Protein AF-0000000085013213 (afdb_homodimer)

pLDDT: mean 97.73, std 2.62, range [78.38, 98.94]

InterPro domains:
  IPR009078 Ferritin-like superfamily [SSF47240] (1-153)
  IPR010287 Protein of unknown function DUF892, YciF-like [PF05974] (5-156)
  IPR012347 Ferritin-like [G3DSA:1.20.1260.10] (1-161)
  IPR047114 Protein YciF [PTHR30565] (4-155)

Secondary structure (DSSP, 8-state):
---SSHHHHHHHHHHHHHHHHHHHHHHHHHHHHH---HHHHHHHHHHHHHHHHHHHHHHHHHHHHT--S-S---HHHHHHHHHHHHHHHHS-SSHHHHHHHHHHHHHHHHHHHHHHHHHHHHHHHTT-HHHHHHHHHHHHHHHHHHHHHHHHHHHHGGGG-/---SSHHHHHHHHHHHHHHHHHHHHHHHHHHHHH---HHHHHHHHHHHHHHHHHHHHHHHHHHHHT--------HHHHHHHHHHHHHHHHS-SSHHHHHHHHHHHHHHHHHHHHHHHHHHHHHHHTT-HHHHHHHHHHHHHHHHHHHHHHHHHHHHGGGG-

Sequence (322 aa):
MRYHTLNDLYVSLLRDLYSAEQQLLIALPVMAQSVVTPKLKEGFELHLTQTQEHVKRLEKIFSGLGESPLGKVSGAMLGLVREGNDIITGNEPGVVRDAALIMAAQRVEHLEIASYGTAATYAGLLGEEKAVKLLETTLKEEEETDQQLTVVASAINPKAVMRYHTLNDLYVSLLRDLYSAEQQLLIALPVMAQSVVTPKLKEGFELHLTQTQEHVKRLEKIFSGLGESPLGKVSGAMLGLVREGNDIITGNEPGVVRDAALIMAAQRVEHLEIASYGTAATYAGLLGEEKAVKLLETTLKEEEETDQQLTVVASAINPKAV

Structure (mmCIF, N/CA/C/O backbone):
data_AF-0000000085013213-model_v1
#
loop_
_entity.id
_entity.type
_entity.pdbx_description
1 polymer 'Uncharacterized protein'
#
loop_
_atom_site.group_PDB
_atom_site.id
_atom_site.type_symbol
_atom_site.label_atom_id
_atom_site.label_alt_id
_atom_site.label_comp_id
_atom_site.label_asym_id
_atom_site.label_entity_id
_atom_site.label_seq_id
_atom_site.pdbx_PDB_ins_code
_atom_site.Cartn_x
_atom_site.Cartn_y
_atom_site.Cartn_z
_atom_site.occupancy
_atom_site.B_iso_or_equiv
_atom_site.auth_seq_id
_atom_site.auth_comp_id
_atom_site.auth_asym_id
_atom_site.auth_atom_id
_atom_site.pdbx_PDB_model_num
ATOM 1 N N . MET A 1 1 ? -0.169 20.406 -4.684 1 78.38 1 MET A N 1
ATOM 2 C CA . MET A 1 1 ? -0.69 21.078 -3.496 1 78.38 1 MET A CA 1
ATOM 3 C C . MET A 1 1 ? 0.446 21.594 -2.625 1 78.38 1 MET A C 1
ATOM 5 O O . MET A 1 1 ? 1.54 21.031 -2.615 1 78.38 1 MET A O 1
ATOM 9 N N . ARG A 1 2 ? 0.181 22.766 -2.137 1 91.5 2 ARG A N 1
ATOM 10 C CA . ARG A 1 2 ? 1.175 23.375 -1.262 1 91.5 2 ARG A CA 1
ATOM 11 C C . ARG A 1 2 ? 0.797 23.203 0.205 1 91.5 2 ARG A C 1
ATOM 13 O O . ARG A 1 2 ? -0.361 23.406 0.58 1 91.5 2 ARG A O 1
ATOM 20 N N . TYR A 1 3 ? 1.761 22.719 0.928 1 96.69 3 TYR A N 1
ATOM 21 C CA . TYR A 1 3 ? 1.576 22.562 2.365 1 96.69 3 TYR A CA 1
ATOM 22 C C . TYR A 1 3 ? 2.404 23.578 3.139 1 96.69 3 TYR A C 1
ATOM 24 O O . TYR A 1 3 ? 3.629 23.641 3 1 96.69 3 TYR A O 1
ATOM 32 N N . HIS A 1 4 ? 1.705 24.406 3.971 1 96.81 4 HIS A N 1
ATOM 33 C CA . HIS A 1 4 ? 2.416 25.359 4.812 1 96.81 4 HIS A CA 1
ATOM 34 C C . HIS A 1 4 ? 2.527 24.844 6.246 1 96.81 4 HIS A C 1
ATOM 36 O O . HIS A 1 4 ? 3.471 25.188 6.961 1 96.81 4 HIS A O 1
ATOM 42 N N . THR A 1 5 ? 1.558 24.062 6.676 1 97.38 5 THR A N 1
ATOM 43 C CA . THR A 1 5 ? 1.502 23.531 8.031 1 97.38 5 THR A CA 1
ATOM 44 C C . THR A 1 5 ? 1.127 22.047 8 1 97.38 5 THR A C 1
ATOM 46 O O . THR A 1 5 ? 0.703 21.531 6.969 1 97.38 5 THR A O 1
ATOM 49 N N . LEU A 1 6 ? 1.28 21.422 9.148 1 98.12 6 LEU A N 1
ATOM 50 C CA . LEU A 1 6 ? 0.84 20.047 9.289 1 98.12 6 LEU A CA 1
ATOM 51 C C . LEU A 1 6 ? -0.659 19.922 9.031 1 98.12 6 LEU A C 1
ATOM 53 O O . LEU A 1 6 ? -1.122 18.906 8.5 1 98.12 6 LEU A O 1
ATOM 57 N N . ASN A 1 7 ? -1.33 20.984 9.438 1 97.69 7 ASN A N 1
ATOM 58 C CA . ASN A 1 7 ? -2.771 20.984 9.219 1 97.69 7 ASN A CA 1
ATOM 59 C C . ASN A 1 7 ? -3.107 20.906 7.73 1 97.69 7 ASN A C 1
ATOM 61 O O . ASN A 1 7 ? -4.055 20.219 7.336 1 97.69 7 ASN A O 1
ATOM 65 N N . ASP A 1 8 ? -2.383 21.594 6.902 1 97.12 8 ASP A N 1
ATOM 66 C CA . ASP A 1 8 ? -2.574 21.484 5.461 1 97.12 8 ASP A CA 1
ATOM 67 C C . ASP A 1 8 ? -2.393 20.047 4.988 1 97.12 8 ASP A C 1
ATOM 69 O O . ASP A 1 8 ? -3.178 19.547 4.18 1 97.12 8 ASP A O 1
ATOM 73 N N . LEU A 1 9 ? -1.37 19.469 5.484 1 97.38 9 LEU A N 1
ATOM 74 C CA . LEU A 1 9 ? -1.048 18.094 5.121 1 97.38 9 LEU A CA 1
ATOM 75 C C . LEU A 1 9 ? -2.137 17.125 5.602 1 97.38 9 LEU A C 1
ATOM 77 O O . LEU A 1 9 ? -2.549 16.234 4.859 1 97.38 9 LEU A O 1
ATOM 81 N N . TYR A 1 10 ? -2.57 17.391 6.809 1 98.56 10 TYR A N 1
ATOM 82 C CA . TYR A 1 10 ? -3.615 16.578 7.426 1 98.56 10 TYR A CA 1
ATOM 83 C C . TYR A 1 10 ? -4.902 16.641 6.613 1 98.56 10 TYR A C 1
ATOM 85 O O . TYR A 1 10 ? -5.453 15.594 6.238 1 98.56 10 TYR A O 1
ATOM 93 N N . VAL A 1 11 ? -5.332 17.766 6.273 1 98.06 11 VAL A N 1
ATOM 94 C CA . VAL A 1 11 ? -6.586 17.953 5.551 1 98.06 11 VAL A CA 1
ATOM 95 C C . VAL A 1 11 ? -6.469 17.375 4.148 1 98.06 11 VAL A C 1
ATOM 97 O O . VAL A 1 11 ? -7.402 16.734 3.658 1 98.06 11 VAL A O 1
ATOM 100 N N . SER A 1 12 ? -5.348 17.578 3.535 1 97.06 12 SER A N 1
ATOM 101 C CA . SER A 1 12 ? -5.117 17 2.219 1 97.06 12 SER A CA 1
ATOM 102 C C . SER A 1 12 ? -5.18 15.469 2.27 1 97.06 12 SER A C 1
ATOM 104 O O . SER A 1 12 ? -5.754 14.836 1.382 1 97.06 12 SER A O 1
ATOM 106 N N . LEU A 1 13 ? -4.52 14.859 3.264 1 97.88 13 LEU A N 1
ATOM 107 C CA . LEU A 1 13 ? -4.531 13.406 3.43 1 97.88 13 LEU A CA 1
ATOM 108 C C . LEU A 1 13 ? -5.953 12.898 3.648 1 97.88 13 LEU A C 1
ATOM 110 O O . LEU A 1 13 ? -6.332 11.859 3.104 1 97.88 13 LEU A O 1
ATOM 114 N N . LEU A 1 14 ? -6.723 13.617 4.414 1 98.5 14 LEU A N 1
ATOM 115 C CA . LEU A 1 14 ? -8.117 13.242 4.633 1 98.5 14 LEU A CA 1
ATOM 116 C C . LEU A 1 14 ? -8.898 13.266 3.324 1 98.5 14 LEU A C 1
ATOM 118 O O . LEU A 1 14 ? -9.734 12.383 3.078 1 98.5 14 LEU A O 1
ATOM 122 N N . ARG A 1 15 ? -8.664 14.25 2.547 1 97.94 15 ARG A N 1
ATOM 123 C CA . ARG A 1 15 ? -9.344 14.312 1.257 1 97.94 15 ARG A CA 1
ATOM 124 C C . ARG A 1 15 ? -8.945 13.133 0.373 1 97.94 15 ARG A C 1
ATOM 126 O O . ARG A 1 15 ? -9.781 12.578 -0.343 1 97.94 15 ARG A O 1
ATOM 133 N N . ASP A 1 16 ? -7.684 12.812 0.402 1 97.62 16 ASP A N 1
ATOM 134 C CA . ASP A 1 16 ? -7.203 11.648 -0.332 1 97.62 16 ASP A CA 1
ATOM 135 C C . ASP A 1 16 ? -7.914 10.375 0.132 1 97.62 16 ASP A C 1
ATOM 137 O O . ASP A 1 16 ? -8.328 9.555 -0.689 1 97.62 16 ASP A O 1
ATOM 141 N N . LEU A 1 17 ? -8.016 10.203 1.414 1 98.5 17 LEU A N 1
ATOM 142 C CA . LEU A 1 17 ? -8.672 9.039 1.999 1 98.5 17 LEU A CA 1
ATOM 143 C C . LEU A 1 17 ? -10.148 9 1.633 1 98.5 17 LEU A C 1
ATOM 145 O O . LEU A 1 17 ? -10.695 7.938 1.331 1 98.5 17 LEU A O 1
ATOM 149 N N . TYR A 1 18 ? -10.758 10.125 1.691 1 98.62 18 TYR A N 1
ATOM 150 C CA . TYR A 1 18 ? -12.164 10.203 1.304 1 98.62 18 TYR A CA 1
ATOM 151 C C . TYR A 1 18 ? -12.352 9.758 -0.143 1 98.62 18 TYR A C 1
ATOM 153 O O . TYR A 1 18 ? -13.227 8.945 -0.439 1 98.62 18 TYR A O 1
ATOM 161 N N . SER A 1 19 ? -11.586 10.297 -0.993 1 98.06 19 SER A N 1
ATOM 162 C CA . SER A 1 19 ? -11.617 9.906 -2.398 1 98.06 19 SER A CA 1
ATOM 163 C C . SER A 1 19 ? -11.352 8.406 -2.562 1 98.06 19 SER A C 1
ATOM 165 O O . SER A 1 19 ? -12.023 7.742 -3.354 1 98.06 19 SER A O 1
ATOM 167 N N . ALA A 1 20 ? -10.367 7.902 -1.85 1 98.12 20 ALA A N 1
ATOM 168 C CA . ALA A 1 20 ? -10.031 6.48 -1.897 1 98.12 20 ALA A CA 1
ATOM 169 C C . ALA A 1 20 ? -11.234 5.621 -1.518 1 98.12 20 ALA A C 1
ATOM 171 O O . ALA A 1 20 ? -11.547 4.648 -2.205 1 98.12 20 ALA A O 1
ATOM 172 N N . GLU A 1 21 ? -11.898 6.027 -0.477 1 98.69 21 GLU A N 1
ATOM 173 C CA . GLU A 1 21 ? -13.055 5.258 -0.03 1 98.69 21 GLU A CA 1
ATOM 174 C C . GLU A 1 21 ? -14.195 5.332 -1.043 1 98.69 21 GLU A C 1
ATOM 176 O O . GLU A 1 21 ? -14.914 4.352 -1.253 1 98.69 21 GLU A O 1
ATOM 181 N N . GLN A 1 22 ? -14.375 6.457 -1.624 1 98.5 22 GLN A N 1
ATOM 182 C CA . GLN A 1 22 ? -15.391 6.59 -2.658 1 98.5 22 GLN A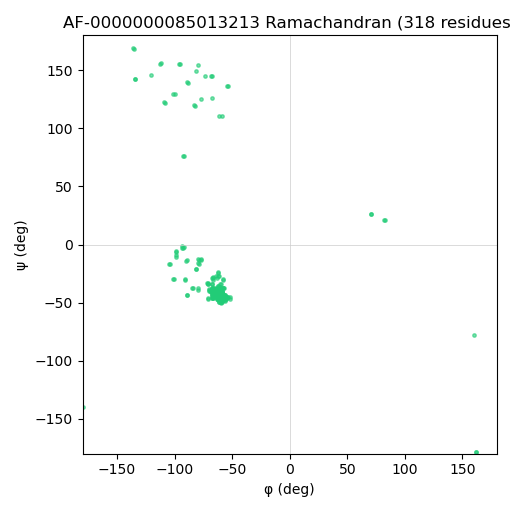 CA 1
ATOM 183 C C . GLN A 1 22 ? -15.109 5.66 -3.836 1 98.5 22 GLN A C 1
ATOM 185 O O . GLN A 1 22 ? -16.031 5.035 -4.375 1 98.5 22 GLN A O 1
ATOM 190 N N . GLN A 1 23 ? -13.922 5.605 -4.246 1 98.31 23 GLN A N 1
ATOM 191 C CA . GLN A 1 23 ? -13.531 4.707 -5.324 1 98.31 23 GLN A CA 1
ATOM 192 C C . GLN A 1 23 ? -13.789 3.25 -4.945 1 98.31 23 GLN A C 1
ATOM 194 O O . GLN A 1 23 ? -14.25 2.461 -5.773 1 98.31 23 GLN A O 1
ATOM 199 N N . LEU A 1 24 ? -13.531 2.947 -3.66 1 98.81 24 LEU A N 1
ATOM 200 C CA . LEU A 1 24 ? -13.719 1.571 -3.207 1 98.81 24 LEU A CA 1
ATOM 201 C C . LEU A 1 24 ? -15.195 1.214 -3.146 1 98.81 24 LEU A C 1
ATOM 203 O O . LEU A 1 24 ? -15.57 0.064 -3.389 1 98.81 24 LEU A O 1
ATOM 207 N N . LEU A 1 25 ? -16.047 2.172 -2.801 1 98.75 25 LEU A N 1
ATOM 208 C CA . LEU A 1 25 ? -17.484 1.927 -2.799 1 98.75 25 LEU A CA 1
ATOM 209 C C . LEU A 1 25 ? -17.969 1.479 -4.176 1 98.75 25 LEU A C 1
ATOM 211 O O . LEU A 1 25 ? -18.906 0.691 -4.285 1 98.75 25 LEU A O 1
ATOM 215 N N . ILE A 1 26 ? -17.328 1.913 -5.23 1 98.56 26 ILE A N 1
ATOM 216 C CA . ILE A 1 26 ? -17.688 1.554 -6.598 1 98.56 26 ILE A CA 1
ATOM 217 C C . ILE A 1 26 ? -17.047 0.218 -6.965 1 98.56 26 ILE A C 1
ATOM 219 O O . ILE A 1 26 ? -17.656 -0.611 -7.637 1 98.56 26 ILE A O 1
ATOM 223 N N . ALA A 1 27 ? -15.875 -0.015 -6.523 1 98.62 27 ALA A N 1
ATOM 224 C CA . ALA A 1 27 ? -15.078 -1.163 -6.957 1 98.62 27 ALA A CA 1
ATOM 225 C C . ALA A 1 27 ? -15.523 -2.436 -6.238 1 98.62 27 ALA A C 1
ATOM 227 O O . ALA A 1 27 ? -15.523 -3.52 -6.828 1 98.62 27 ALA A O 1
ATOM 228 N N . LEU A 1 28 ? -15.852 -2.318 -4.938 1 98.81 28 LEU A N 1
ATOM 229 C CA . LEU A 1 28 ? -16.031 -3.484 -4.078 1 98.81 28 LEU A CA 1
ATOM 230 C C . LEU A 1 28 ? -17.203 -4.336 -4.559 1 98.81 28 LEU A C 1
ATOM 232 O O . LEU A 1 28 ? -17.109 -5.566 -4.59 1 98.81 28 LEU A O 1
ATOM 236 N N . PRO A 1 29 ? -18.406 -3.756 -4.949 1 98.69 29 PRO A N 1
ATOM 237 C CA . PRO A 1 29 ? -19.484 -4.613 -5.453 1 98.69 29 PRO A CA 1
ATOM 238 C C . PRO A 1 29 ? -19.094 -5.359 -6.727 1 98.69 29 PRO A C 1
ATOM 240 O O . PRO A 1 29 ? -19.5 -6.512 -6.918 1 98.69 29 PRO A O 1
ATOM 243 N N . VAL A 1 30 ? -18.344 -4.742 -7.621 1 98.75 30 VAL A N 1
ATOM 244 C CA . VAL A 1 30 ? -17.859 -5.383 -8.836 1 98.75 30 VAL A CA 1
ATOM 245 C C . VAL A 1 30 ? -16.938 -6.543 -8.477 1 98.75 30 VAL A C 1
ATOM 247 O O . VAL A 1 30 ? -17.047 -7.633 -9.055 1 98.75 30 VAL A O 1
ATOM 250 N N . MET A 1 31 ? -16.062 -6.336 -7.488 1 98.75 31 MET A N 1
ATOM 251 C CA . MET A 1 31 ? -15.164 -7.395 -7.039 1 98.75 31 MET A CA 1
ATOM 252 C C . MET A 1 31 ? -15.945 -8.57 -6.461 1 98.75 31 MET A C 1
ATOM 254 O O . MET A 1 31 ? -15.664 -9.727 -6.777 1 98.75 31 MET A O 1
ATOM 258 N N . ALA A 1 32 ? -16.922 -8.227 -5.641 1 98.75 32 ALA A N 1
ATOM 259 C CA . ALA A 1 32 ? -17.719 -9.266 -4.996 1 98.75 32 ALA A CA 1
ATOM 260 C C . ALA A 1 32 ? -18.438 -10.133 -6.031 1 98.75 32 ALA A C 1
ATOM 262 O O . ALA A 1 32 ? -18.516 -11.352 -5.875 1 98.75 32 ALA A O 1
ATOM 263 N N . GLN A 1 33 ? -18.875 -9.531 -7.07 1 98.56 33 GLN A N 1
ATOM 264 C CA . GLN A 1 33 ? -19.641 -10.25 -8.094 1 98.56 33 GLN A CA 1
ATOM 265 C C . GLN A 1 33 ? -18.719 -11.047 -9.008 1 98.56 33 GLN A C 1
ATOM 267 O O . GLN A 1 33 ? -19.172 -11.906 -9.758 1 98.56 33 GLN A O 1
ATOM 272 N N . SER A 1 34 ? -17.5 -10.773 -8.938 1 98.75 34 SER A N 1
ATOM 273 C CA . SER A 1 34 ? -16.594 -1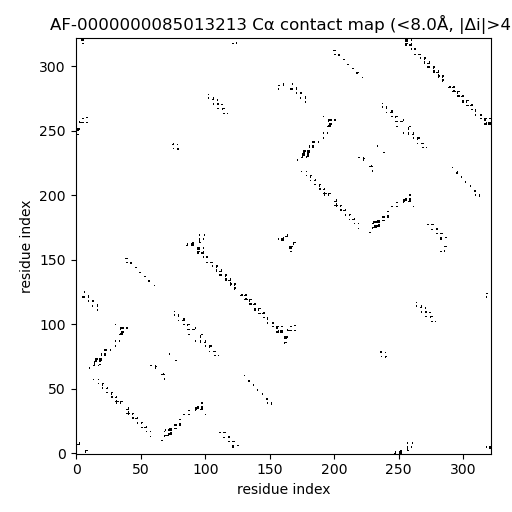1.328 -9.938 1 98.75 34 SER A CA 1
ATOM 274 C C . SER A 1 34 ? -15.875 -12.562 -9.406 1 98.75 34 SER A C 1
ATOM 276 O O . SER A 1 34 ? -15.188 -13.258 -10.148 1 98.75 34 SER A O 1
ATOM 278 N N . VAL A 1 35 ? -16 -12.852 -8.094 1 98.81 35 VAL A N 1
ATOM 279 C CA . VAL A 1 35 ? -15.25 -13.961 -7.504 1 98.81 35 VAL A CA 1
ATOM 280 C C . VAL A 1 35 ? -16.125 -15.211 -7.449 1 98.81 35 VAL A C 1
ATOM 282 O O . VAL A 1 35 ? -17.359 -15.109 -7.441 1 98.81 35 VAL A O 1
ATOM 285 N N . VAL A 1 36 ? -15.531 -16.391 -7.434 1 98.69 36 VAL A N 1
ATOM 286 C CA . VAL A 1 36 ? -16.266 -17.641 -7.434 1 98.69 36 VAL A CA 1
ATOM 287 C C . VAL A 1 36 ? -16.234 -18.266 -6.035 1 98.69 36 VAL A C 1
ATOM 289 O O . VAL A 1 36 ? -17.031 -19.141 -5.723 1 98.69 36 VAL A O 1
ATOM 292 N N . THR A 1 37 ? -15.336 -17.844 -5.141 1 98.44 37 THR A N 1
ATOM 293 C CA . THR A 1 37 ? -15.234 -18.344 -3.777 1 98.44 37 THR A CA 1
ATOM 294 C C . THR A 1 37 ? -16.234 -17.656 -2.861 1 98.44 37 THR A C 1
ATOM 296 O O . THR A 1 37 ? -16.125 -16.453 -2.611 1 98.44 37 THR A O 1
ATOM 299 N N . PRO A 1 38 ? -17.125 -18.375 -2.262 1 98.44 38 PRO A N 1
ATOM 300 C CA . PRO A 1 38 ? -18.188 -17.734 -1.473 1 98.44 38 PRO A CA 1
ATOM 301 C C . PRO A 1 38 ? -17.641 -16.906 -0.307 1 98.44 38 PRO A C 1
ATOM 303 O O . PRO A 1 38 ? -18.078 -15.789 -0.076 1 98.44 38 PRO A O 1
ATOM 306 N N . LYS A 1 39 ? -16.688 -17.422 0.405 1 98.44 39 LYS A N 1
ATOM 307 C CA . LYS A 1 39 ? -16.141 -16.719 1.557 1 98.44 39 LYS A CA 1
ATOM 308 C C . LYS A 1 39 ? -15.484 -15.398 1.134 1 98.44 39 LYS A C 1
ATOM 310 O O . LYS A 1 39 ? -15.523 -14.414 1.875 1 98.44 39 LYS A O 1
ATOM 315 N N . LEU A 1 40 ? -14.812 -15.398 -0.03 1 98.75 40 LEU A N 1
ATOM 316 C CA . LEU A 1 40 ? -14.211 -14.172 -0.547 1 98.75 40 LEU A CA 1
ATOM 317 C C . LEU A 1 40 ? -15.289 -13.164 -0.927 1 98.75 40 LEU A C 1
ATOM 319 O O . LEU A 1 40 ? -15.141 -11.969 -0.653 1 98.75 40 LEU A O 1
ATOM 323 N N . LYS A 1 41 ? -16.344 -13.617 -1.586 1 98.75 41 LYS A N 1
ATOM 324 C CA . LYS A 1 41 ? -17.469 -12.758 -1.912 1 98.75 41 LYS A CA 1
ATOM 325 C C . LYS A 1 41 ? -18.047 -12.102 -0.658 1 98.75 41 LYS A C 1
ATOM 327 O O . LYS A 1 41 ? -18.25 -10.883 -0.623 1 98.75 41 LYS A O 1
ATOM 332 N N . GLU A 1 42 ? -18.281 -12.891 0.353 1 98.5 42 GLU A N 1
ATOM 333 C CA . GLU A 1 42 ? -18.797 -12.391 1.623 1 98.5 42 GLU A CA 1
ATOM 334 C C . GLU A 1 42 ? -17.859 -11.344 2.229 1 98.5 42 GLU A C 1
ATOM 336 O O . GLU A 1 42 ? -18.312 -10.359 2.811 1 98.5 42 GLU A O 1
ATOM 341 N N . GLY A 1 43 ? -16.547 -11.641 2.121 1 98.31 43 GLY A N 1
ATOM 342 C CA . GLY A 1 43 ? -15.562 -10.695 2.613 1 98.31 43 GLY A CA 1
ATOM 343 C C . GLY A 1 43 ? -15.641 -9.344 1.932 1 98.31 43 GLY A C 1
ATOM 344 O O . GLY A 1 43 ? -15.602 -8.305 2.594 1 98.31 43 GLY A O 1
ATOM 345 N N . PHE A 1 44 ? -15.734 -9.344 0.598 1 98.81 44 PHE A N 1
ATOM 346 C CA . PHE A 1 44 ? -15.844 -8.094 -0.146 1 98.81 44 PHE A CA 1
ATOM 347 C C . PHE A 1 44 ? -17.141 -7.371 0.2 1 98.81 44 PHE A C 1
ATOM 349 O O . PHE A 1 44 ? -17.156 -6.145 0.327 1 98.81 44 PHE A O 1
ATOM 356 N N . GLU A 1 45 ? -18.234 -8.094 0.373 1 98.69 45 GLU A N 1
ATOM 357 C CA . GLU A 1 45 ? -19.516 -7.496 0.728 1 98.69 45 GLU A CA 1
ATOM 358 C C . GLU A 1 45 ? -19.484 -6.883 2.123 1 98.69 45 GLU A C 1
ATOM 360 O O . GLU A 1 45 ? -20.016 -5.797 2.348 1 98.69 45 GLU A O 1
ATOM 365 N N . LEU A 1 46 ? -18.875 -7.59 3.025 1 98.56 46 LEU A N 1
ATOM 366 C CA . LEU A 1 46 ? -18.703 -7.043 4.367 1 98.56 46 LEU A CA 1
ATOM 367 C C . LEU A 1 46 ? -17.875 -5.766 4.332 1 98.56 46 LEU A C 1
ATOM 369 O O . LEU A 1 46 ? -18.203 -4.781 5 1 98.56 46 LEU A O 1
ATOM 373 N N . HIS A 1 47 ? -16.734 -5.789 3.553 1 98.81 47 HIS A N 1
ATOM 374 C CA . HIS A 1 47 ? -15.867 -4.617 3.51 1 98.81 47 HIS A CA 1
ATOM 375 C C . HIS A 1 47 ? -16.562 -3.438 2.84 1 98.81 47 HIS A C 1
ATOM 377 O O . HIS A 1 47 ? -16.266 -2.281 3.148 1 98.81 47 HIS A O 1
ATOM 383 N N . LEU A 1 48 ? -17.5 -3.744 1.896 1 98.75 48 LEU A N 1
ATOM 384 C CA . LEU A 1 48 ? -18.312 -2.691 1.311 1 98.75 48 LEU A CA 1
ATOM 385 C C . LEU A 1 48 ? -19.125 -1.975 2.383 1 98.75 48 LEU A C 1
ATOM 387 O O . LEU A 1 48 ? -19.156 -0.743 2.424 1 98.75 48 LEU A O 1
ATOM 391 N N . THR A 1 49 ? -19.75 -2.742 3.248 1 98.75 49 THR A N 1
ATOM 392 C CA . THR A 1 49 ? -20.531 -2.166 4.336 1 98.75 49 THR A CA 1
ATOM 393 C C . THR A 1 49 ? -19.641 -1.356 5.273 1 98.75 49 THR A C 1
ATOM 395 O O . THR A 1 49 ? -20 -0.254 5.684 1 98.75 49 THR A O 1
ATOM 398 N N . GLN A 1 50 ? -18.484 -1.883 5.586 1 98.88 50 GLN A N 1
ATOM 399 C CA . GLN A 1 50 ? -17.531 -1.168 6.426 1 98.88 50 GLN A CA 1
ATOM 400 C C . GLN A 1 50 ? -17.078 0.134 5.766 1 98.88 50 GLN A C 1
ATOM 402 O O . GLN A 1 50 ? -16.953 1.162 6.434 1 98.88 50 GLN A O 1
ATOM 407 N N . THR A 1 51 ? -16.797 0.059 4.434 1 98.94 51 THR A N 1
ATOM 408 C CA . THR A 1 51 ? -16.312 1.22 3.691 1 98.94 51 THR A CA 1
ATOM 409 C C . THR A 1 51 ? -17.359 2.334 3.701 1 98.94 51 THR A C 1
ATOM 411 O O . THR A 1 51 ? -17.016 3.516 3.77 1 98.94 51 THR A O 1
ATOM 414 N N . GLN A 1 52 ? -18.641 1.99 3.658 1 98.88 52 GLN A N 1
ATOM 415 C CA . GLN A 1 52 ? -19.703 2.984 3.795 1 98.88 52 GLN A CA 1
ATOM 416 C C . GLN A 1 52 ? -19.594 3.721 5.129 1 98.88 52 GLN A C 1
ATOM 418 O O . GLN A 1 52 ? -19.781 4.938 5.188 1 98.88 52 GLN A O 1
ATOM 423 N N . GLU A 1 53 ? -19.297 2.982 6.129 1 98.88 53 GLU A N 1
ATOM 424 C CA . GLU A 1 53 ? -19.125 3.592 7.445 1 98.88 53 GLU A CA 1
ATOM 425 C C . GLU A 1 53 ? -17.859 4.445 7.496 1 98.88 53 GLU A C 1
ATOM 427 O O . GLU A 1 53 ? -17.844 5.488 8.148 1 98.88 53 GLU A O 1
ATOM 432 N N . HIS A 1 54 ? -16.75 3.986 6.852 1 98.88 54 HIS A N 1
ATOM 433 C CA . HIS A 1 54 ? -15.531 4.781 6.785 1 98.88 54 HIS A CA 1
ATOM 434 C C . HIS A 1 54 ? -15.797 6.152 6.176 1 98.88 54 HIS A C 1
ATOM 436 O O . HIS A 1 54 ? -15.281 7.16 6.66 1 98.88 54 HIS A O 1
ATOM 442 N N . VAL A 1 55 ? -16.578 6.156 5.082 1 98.81 55 VAL A N 1
ATOM 443 C CA . VAL A 1 55 ? -16.953 7.406 4.426 1 98.81 55 VAL A CA 1
ATOM 444 C C . VAL A 1 55 ? -17.672 8.32 5.418 1 98.81 55 VAL A C 1
ATOM 446 O O . VAL A 1 55 ? -17.344 9.5 5.531 1 98.81 55 VAL A O 1
ATOM 449 N N . LYS A 1 56 ? -18.656 7.812 6.172 1 98.81 56 LYS A N 1
ATOM 450 C CA . LYS A 1 56 ? -19.391 8.594 7.16 1 98.81 56 LYS A CA 1
ATOM 451 C C . LYS A 1 56 ? -18.453 9.148 8.234 1 98.81 56 LYS A C 1
ATOM 453 O O . LYS A 1 56 ? -18.609 10.297 8.664 1 98.81 56 LYS A O 1
ATOM 458 N N . ARG A 1 57 ? -17.516 8.312 8.688 1 98.88 57 ARG A N 1
ATOM 459 C CA . ARG A 1 57 ? -16.562 8.766 9.703 1 98.88 57 ARG A CA 1
ATOM 460 C C . ARG A 1 57 ? -15.711 9.914 9.18 1 98.88 57 ARG A C 1
ATOM 462 O O . ARG A 1 57 ? -15.461 10.883 9.891 1 98.88 57 ARG A O 1
ATOM 469 N N . LEU A 1 58 ? -15.25 9.773 7.918 1 98.88 58 LEU A N 1
ATOM 470 C CA . LEU A 1 58 ? -14.469 10.852 7.324 1 98.88 58 LEU A CA 1
ATOM 471 C C . LEU A 1 58 ? -15.297 12.125 7.195 1 98.88 58 LEU A C 1
ATOM 473 O O . LEU A 1 58 ? -14.797 13.227 7.453 1 98.88 58 LEU A O 1
ATOM 477 N N . GLU A 1 59 ? -16.547 11.969 6.797 1 98.69 59 GLU A N 1
ATOM 478 C CA . GLU A 1 59 ? -17.422 13.125 6.688 1 98.69 59 GLU A CA 1
ATOM 479 C C . GLU A 1 59 ? -17.609 13.812 8.039 1 98.69 59 GLU A C 1
ATOM 481 O O . GLU A 1 59 ? -17.641 15.047 8.117 1 98.69 59 GLU A O 1
ATOM 486 N N . LYS A 1 60 ? -17.766 13.07 9.062 1 98.75 60 LYS A N 1
ATOM 487 C CA . LYS A 1 60 ? -17.859 13.633 10.414 1 98.75 60 LYS A CA 1
ATOM 488 C C . LYS A 1 60 ? -16.609 14.422 10.766 1 98.75 60 LYS A C 1
ATOM 490 O O . LYS A 1 60 ? -16.688 15.5 11.359 1 98.75 60 LYS A O 1
ATOM 495 N N . ILE A 1 61 ? -15.461 13.922 10.445 1 98.88 61 ILE A N 1
ATOM 496 C CA . ILE A 1 61 ? -14.203 14.594 10.727 1 98.88 61 ILE A CA 1
ATOM 497 C C . ILE A 1 61 ? -14.141 15.914 9.961 1 98.88 61 ILE A C 1
ATOM 499 O O . ILE A 1 61 ? -13.781 16.953 10.531 1 98.88 61 ILE A O 1
ATOM 503 N N . PHE A 1 62 ? -14.492 15.883 8.672 1 98.56 62 PHE A N 1
ATOM 504 C CA . PHE A 1 62 ? -14.492 17.094 7.863 1 98.56 62 PHE A CA 1
ATOM 505 C C . PHE A 1 62 ? -15.445 18.125 8.438 1 98.56 62 PHE A C 1
ATOM 507 O O . PHE A 1 62 ? -15.133 19.328 8.469 1 98.56 62 PHE A O 1
ATOM 514 N N . SER A 1 63 ? -16.641 17.656 8.836 1 98.12 63 SER A N 1
ATOM 515 C CA . SER A 1 63 ? -17.594 18.562 9.453 1 98.12 63 SER A CA 1
ATOM 516 C C . SER A 1 63 ? -17.016 19.234 10.688 1 98.12 63 SER A C 1
ATOM 518 O O . SER A 1 63 ? -17.172 20.453 10.875 1 98.12 63 SER A O 1
ATOM 520 N N . GLY A 1 64 ? -16.344 18.469 11.508 1 97.44 64 GLY A N 1
ATOM 521 C CA . GLY A 1 64 ? -15.711 19.016 12.695 1 97.44 64 GLY A CA 1
ATOM 522 C C . GLY A 1 64 ? -14.617 20.016 12.383 1 97.44 64 GLY A C 1
ATOM 523 O O . GLY A 1 64 ? -14.383 20.938 13.164 1 97.44 64 GLY A O 1
ATOM 524 N N . LEU A 1 65 ? -13.984 19.922 11.266 1 97.25 65 LEU A N 1
ATOM 525 C CA . LEU A 1 65 ? -12.883 20.797 10.859 1 97.25 65 LEU A CA 1
ATOM 526 C C . LEU A 1 65 ? -13.398 22.016 10.109 1 97.25 65 LEU A C 1
ATOM 528 O O . LEU A 1 65 ? -12.656 22.969 9.891 1 97.25 65 LEU A O 1
ATOM 532 N N . GLY A 1 66 ? -14.641 21.953 9.703 1 97.12 66 GLY A N 1
ATOM 533 C CA . GLY A 1 66 ? -15.18 23 8.844 1 97.12 66 GLY A CA 1
ATOM 534 C C . GLY A 1 66 ? -14.602 22.969 7.441 1 97.12 66 GLY A C 1
ATOM 535 O O . GLY A 1 66 ? -14.406 24.016 6.82 1 97.12 66 GLY A O 1
ATOM 536 N N . GLU A 1 67 ? -14.164 21.828 6.996 1 96.62 67 GLU A N 1
ATOM 537 C CA . GLU A 1 67 ? -13.57 21.625 5.68 1 96.62 67 GLU A CA 1
ATOM 538 C C . GLU A 1 67 ? -14.469 20.766 4.797 1 96.62 67 GLU A C 1
ATOM 540 O O . GLU A 1 67 ? -15.281 19.984 5.301 1 96.62 67 GLU A O 1
ATOM 545 N N . SER A 1 68 ? -14.32 20.906 3.498 1 96.62 68 SER A N 1
ATOM 546 C CA . SER A 1 68 ? -15.008 20.062 2.527 1 96.62 68 SER A CA 1
ATOM 547 C C . SER A 1 68 ? -14.188 18.812 2.197 1 96.62 68 SER A C 1
ATOM 549 O O . SER A 1 68 ? -12.969 18.891 2.053 1 96.62 68 SER A O 1
ATOM 551 N N . PRO A 1 69 ? -14.875 17.656 2.07 1 96.31 69 PRO A N 1
ATOM 552 C CA . PRO A 1 69 ? -14.148 16.438 1.711 1 96.31 69 PRO A CA 1
ATOM 553 C C . PRO A 1 69 ? -13.797 16.375 0.226 1 96.31 69 PRO A C 1
ATOM 555 O O . PRO A 1 69 ? -13.023 15.516 -0.193 1 96.31 69 PRO A O 1
ATOM 558 N N . LEU A 1 70 ? -14.398 17.266 -0.585 1 89.69 70 LEU A N 1
ATOM 559 C CA . LEU A 1 70 ? -14.219 17.203 -2.031 1 89.69 70 LEU A CA 1
ATOM 560 C C . LEU A 1 70 ? -12.891 17.812 -2.441 1 89.69 70 LEU A C 1
ATOM 562 O O . LEU A 1 70 ? -12.344 18.656 -1.728 1 89.69 70 LEU A O 1
ATOM 566 N N . GLY A 1 71 ? -12.32 17.391 -3.604 1 80.38 71 GLY A N 1
ATOM 567 C CA . GLY A 1 71 ? -11.117 18.047 -4.062 1 80.38 71 GLY A CA 1
ATOM 568 C C . GLY A 1 71 ? -10.328 17.219 -5.062 1 80.38 71 GLY A C 1
ATOM 569 O O . GLY A 1 71 ? -10.32 17.531 -6.258 1 80.38 71 GLY A O 1
ATOM 570 N N . LYS A 1 72 ? -9.594 16.234 -4.613 1 86.25 72 LYS A N 1
ATOM 571 C CA . LYS A 1 72 ? -8.703 15.523 -5.523 1 86.25 72 LYS A CA 1
ATOM 572 C C . LYS A 1 72 ? -9.055 14.039 -5.586 1 86.25 72 LYS A C 1
ATOM 574 O O . LYS A 1 72 ? -9.602 13.484 -4.629 1 86.25 72 LYS A O 1
ATOM 579 N N . VAL A 1 73 ? -8.867 13.469 -6.789 1 91.19 73 VAL A N 1
ATOM 580 C CA . VAL A 1 73 ? -8.953 12.023 -6.934 1 91.19 73 VAL A CA 1
ATOM 581 C C . VAL A 1 73 ? -7.676 11.375 -6.41 1 91.19 73 VAL A C 1
ATOM 583 O O . VAL A 1 73 ? -6.57 11.805 -6.742 1 91.19 73 VAL A O 1
ATOM 586 N N . SER A 1 74 ? -7.914 10.422 -5.465 1 93.12 74 SER A N 1
ATOM 587 C CA . SER A 1 74 ? -6.75 9.672 -5.004 1 93.12 74 SER A CA 1
ATOM 588 C C . SER A 1 74 ? -6.098 8.906 -6.152 1 93.12 74 SER A C 1
ATOM 590 O O . SER A 1 74 ? -6.629 7.895 -6.613 1 93.12 74 SER A O 1
ATOM 592 N N . GLY A 1 75 ? -4.922 9.328 -6.555 1 92.56 75 GLY A N 1
ATOM 593 C CA . GLY A 1 75 ? -4.219 8.68 -7.652 1 92.56 75 GLY A CA 1
ATOM 594 C C . GLY A 1 75 ? -3.76 7.273 -7.316 1 92.56 75 GLY A C 1
ATOM 595 O O . GLY A 1 75 ? -3.865 6.367 -8.148 1 92.56 75 GLY A O 1
ATOM 596 N N . ALA A 1 76 ? -3.191 7.094 -6.125 1 94.56 76 ALA A N 1
ATOM 597 C CA . ALA A 1 76 ? -2.713 5.785 -5.691 1 94.56 76 ALA A CA 1
ATOM 598 C C . ALA A 1 76 ? -3.842 4.758 -5.699 1 94.56 76 ALA A C 1
ATOM 600 O O . ALA A 1 76 ? -3.689 3.66 -6.238 1 94.56 76 ALA A O 1
ATOM 601 N N . MET A 1 77 ? -5.039 5.098 -5.117 1 96.5 77 MET A N 1
ATOM 602 C CA . MET A 1 77 ? -6.168 4.172 -5.082 1 96.5 77 MET A CA 1
ATOM 603 C C . MET A 1 77 ? -6.691 3.898 -6.488 1 96.5 77 MET A C 1
ATOM 605 O O . MET A 1 77 ? -7.055 2.766 -6.812 1 96.5 77 MET A O 1
ATOM 609 N N . LEU A 1 78 ? -6.711 4.949 -7.316 1 95.5 78 LEU A N 1
ATOM 610 C CA . LEU A 1 78 ? -7.145 4.77 -8.695 1 95.5 78 LEU A CA 1
ATOM 611 C C . LEU A 1 78 ? -6.309 3.705 -9.398 1 95.5 78 LEU A C 1
ATOM 613 O O . LEU A 1 78 ? -6.844 2.859 -10.117 1 95.5 78 LEU A O 1
ATOM 617 N N . GLY A 1 79 ? -5.02 3.797 -9.219 1 94.62 79 GLY A N 1
ATOM 618 C CA . GLY A 1 79 ? -4.137 2.795 -9.797 1 94.62 79 GLY A CA 1
ATOM 619 C C . GLY A 1 79 ? -4.434 1.389 -9.312 1 94.62 79 GLY A C 1
ATOM 620 O O . GLY A 1 79 ? -4.457 0.444 -10.102 1 94.62 79 GLY A O 1
ATOM 621 N N . LEU A 1 80 ? -4.66 1.227 -8.016 1 97.06 80 LEU A N 1
ATOM 622 C CA . LEU A 1 80 ? -4.934 -0.082 -7.434 1 97.06 80 LEU A CA 1
ATOM 623 C C . LEU A 1 80 ? -6.281 -0.617 -7.906 1 97.06 80 LEU A C 1
ATOM 625 O O . LEU A 1 80 ? -6.414 -1.808 -8.195 1 97.06 80 LEU A O 1
ATOM 629 N N . VAL A 1 81 ? -7.297 0.278 -7.977 1 96.88 81 VAL A N 1
ATOM 630 C CA . VAL A 1 81 ? -8.617 -0.115 -8.445 1 96.88 81 VAL A CA 1
ATOM 631 C C . VAL A 1 81 ? -8.539 -0.552 -9.906 1 96.88 81 VAL A C 1
ATOM 633 O O . VAL A 1 81 ? -9.172 -1.534 -10.305 1 96.88 81 VAL A O 1
ATOM 636 N N . ARG A 1 82 ? -7.777 0.145 -10.703 1 95.25 82 ARG A N 1
ATOM 637 C CA . ARG A 1 82 ? -7.582 -0.23 -12.102 1 95.25 82 ARG A CA 1
ATOM 638 C C . ARG A 1 82 ? -6.945 -1.61 -12.211 1 95.25 82 ARG A C 1
ATOM 640 O O . ARG A 1 82 ? -7.293 -2.393 -13.102 1 95.25 82 ARG A O 1
ATOM 647 N N . GLU A 1 83 ? -6.012 -1.905 -11.367 1 95.62 83 GLU A N 1
ATOM 648 C CA . GLU A 1 83 ? -5.414 -3.236 -11.352 1 95.62 83 GLU A CA 1
ATOM 649 C C . GLU A 1 83 ? -6.469 -4.312 -11.102 1 95.62 83 GLU A C 1
ATOM 651 O O . GLU A 1 83 ? -6.473 -5.352 -11.766 1 95.62 83 GLU A O 1
ATOM 656 N N . 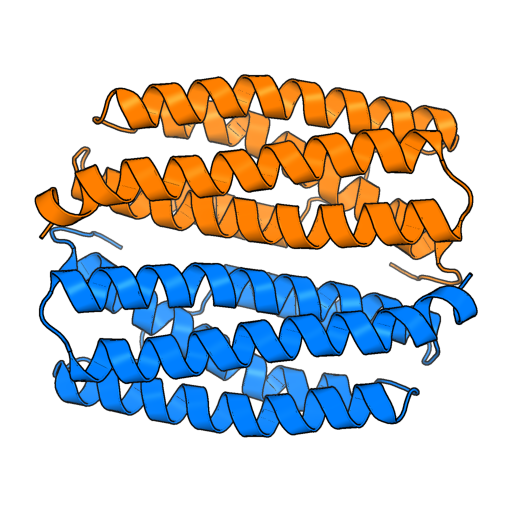GLY A 1 84 ? -7.34 -4.07 -10.094 1 97.06 84 GLY A N 1
ATOM 657 C CA . GLY A 1 84 ? -8.43 -5 -9.844 1 97.06 84 GLY A CA 1
ATOM 658 C C . GLY A 1 84 ? -9.312 -5.223 -11.055 1 97.06 84 GLY A C 1
ATOM 659 O O . GLY A 1 84 ? -9.656 -6.363 -11.383 1 97.06 84 GLY A O 1
ATOM 660 N N . ASN A 1 85 ? -9.617 -4.137 -11.711 1 97.38 85 ASN A N 1
ATOM 661 C CA . ASN A 1 85 ? -10.445 -4.227 -12.914 1 97.38 85 ASN A CA 1
ATOM 662 C C . ASN A 1 85 ? -9.742 -4.988 -14.031 1 97.38 85 ASN A C 1
ATOM 664 O O . ASN A 1 85 ? -10.375 -5.754 -14.758 1 97.38 85 ASN A O 1
ATOM 668 N N . ASP A 1 86 ? -8.469 -4.734 -14.219 1 97.06 86 ASP A N 1
ATOM 669 C CA . ASP A 1 86 ? -7.691 -5.449 -15.227 1 97.06 86 ASP A CA 1
ATOM 670 C C . ASP A 1 86 ? -7.688 -6.953 -14.953 1 97.06 86 ASP A C 1
ATOM 672 O O . ASP A 1 86 ? -7.738 -7.758 -15.883 1 97.06 86 ASP A O 1
ATOM 676 N N . ILE A 1 87 ? -7.57 -7.332 -13.68 1 98.12 87 ILE A N 1
ATOM 677 C CA . ILE A 1 87 ? -7.617 -8.742 -13.297 1 98.12 87 ILE A CA 1
ATOM 678 C C . ILE A 1 87 ? -8.969 -9.336 -13.688 1 98.12 87 ILE A C 1
ATOM 680 O O . ILE A 1 87 ? -9.023 -10.414 -14.281 1 98.12 87 ILE A O 1
ATOM 684 N N . ILE A 1 88 ? -10.031 -8.633 -13.406 1 98.56 88 ILE A N 1
ATOM 685 C CA . ILE A 1 88 ? -11.383 -9.125 -13.641 1 98.56 88 ILE A CA 1
ATOM 686 C C . ILE A 1 88 ? -11.617 -9.273 -15.141 1 98.56 88 ILE A C 1
ATOM 688 O O . ILE A 1 88 ? -12.094 -10.32 -15.602 1 98.56 88 ILE A O 1
ATOM 692 N N . THR A 1 89 ? -11.25 -8.312 -15.953 1 98.12 89 THR A N 1
ATOM 693 C CA . THR A 1 89 ? -11.57 -8.297 -17.375 1 98.12 89 THR A CA 1
ATOM 694 C C . THR A 1 89 ? -10.594 -9.164 -18.156 1 98.12 89 THR A C 1
ATOM 696 O O . THR A 1 89 ? -10.938 -9.68 -19.219 1 98.12 89 THR A O 1
ATOM 699 N N . GLY A 1 90 ? -9.477 -9.398 -17.594 1 97.81 90 GLY A N 1
ATOM 700 C CA . GLY A 1 90 ? -8.445 -10.102 -18.328 1 97.81 90 GLY A CA 1
ATOM 701 C C . GLY A 1 90 ? -8.375 -11.578 -18 1 97.81 90 GLY A C 1
ATOM 702 O O . GLY A 1 90 ? -7.621 -12.328 -18.625 1 97.81 90 GLY A O 1
ATOM 703 N N . ASN A 1 91 ? -9.156 -12.047 -17.031 1 98.5 91 ASN A N 1
ATOM 704 C CA . ASN A 1 91 ? -9.039 -13.43 -16.578 1 98.5 91 ASN A CA 1
ATOM 705 C C . ASN A 1 91 ? -10.414 -14.086 -16.438 1 98.5 91 ASN A C 1
ATOM 707 O O . ASN A 1 91 ? -11.367 -13.438 -15.992 1 98.5 91 ASN A O 1
ATOM 711 N N . GLU A 1 92 ? -10.484 -15.352 -16.797 1 97.69 92 GLU A N 1
ATOM 712 C CA . GLU A 1 92 ? -11.719 -16.109 -16.609 1 97.69 92 GLU A CA 1
ATOM 713 C C . GLU A 1 92 ? -12.023 -16.328 -15.125 1 97.69 92 GLU A C 1
ATOM 715 O O . GLU A 1 92 ? -11.102 -16.469 -14.32 1 97.69 92 GLU A O 1
ATOM 720 N N . PRO A 1 93 ? -13.359 -16.312 -14.812 1 98.25 93 PRO A N 1
ATOM 721 C CA . PRO A 1 93 ? -13.695 -16.625 -13.422 1 98.25 93 PRO A CA 1
ATOM 722 C C . PRO A 1 93 ? -13.094 -17.953 -12.945 1 98.25 93 PRO A C 1
ATOM 724 O O . PRO A 1 93 ? -13.062 -18.922 -13.703 1 98.25 93 PRO A O 1
ATOM 727 N N . GLY A 1 94 ? -12.547 -17.938 -11.719 1 98.25 94 GLY A N 1
ATOM 728 C CA . GLY A 1 94 ? -11.953 -19.141 -11.141 1 98.25 94 GLY A CA 1
ATOM 729 C C . GLY A 1 94 ? -11.016 -18.828 -9.984 1 98.25 94 GLY A C 1
ATOM 730 O O . GLY A 1 94 ? -10.867 -17.672 -9.586 1 98.25 94 GLY A O 1
ATOM 731 N N . VAL A 1 95 ? -10.422 -19.828 -9.422 1 98.38 95 VAL A N 1
ATOM 732 C CA . VAL A 1 95 ? -9.648 -19.734 -8.188 1 98.38 95 VAL A CA 1
ATOM 733 C C . VAL A 1 95 ? -8.391 -18.906 -8.422 1 98.38 95 VAL A C 1
ATOM 735 O O . VAL A 1 95 ? -7.934 -18.188 -7.52 1 98.38 95 VAL A O 1
ATOM 738 N N . VAL A 1 96 ? -7.816 -18.984 -9.609 1 98.62 96 VAL A N 1
ATOM 739 C CA . VAL A 1 96 ? -6.621 -18.203 -9.898 1 98.62 96 VAL A CA 1
ATOM 740 C C . VAL A 1 96 ? -6.977 -16.719 -9.922 1 98.62 96 VAL A C 1
ATOM 742 O O . VAL A 1 96 ? -6.242 -15.891 -9.375 1 98.62 96 VAL A O 1
ATOM 745 N N . ARG A 1 97 ? -8.07 -16.359 -10.594 1 98.56 97 ARG A N 1
ATOM 746 C CA . ARG A 1 97 ? -8.531 -14.96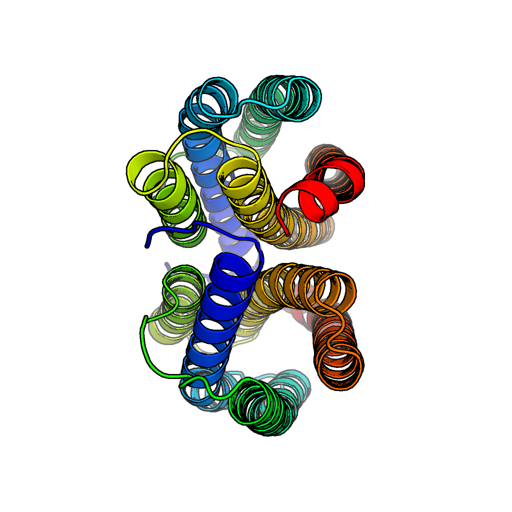9 -10.578 1 98.56 97 ARG A CA 1
ATOM 747 C C . ARG A 1 97 ? -8.852 -14.516 -9.156 1 98.56 97 ARG A C 1
ATOM 749 O O . ARG A 1 97 ? -8.555 -13.375 -8.789 1 98.56 97 ARG A O 1
ATOM 756 N N . ASP A 1 98 ? -9.445 -15.414 -8.352 1 98.81 98 ASP A N 1
ATOM 757 C CA . ASP A 1 98 ? -9.719 -15.086 -6.957 1 98.81 98 ASP A CA 1
ATOM 758 C C . ASP A 1 98 ? -8.438 -14.781 -6.195 1 98.81 98 ASP A C 1
ATOM 760 O O . ASP A 1 98 ? -8.375 -13.82 -5.43 1 98.81 98 ASP A O 1
ATOM 764 N N . ALA A 1 99 ? -7.418 -15.594 -6.383 1 98.81 99 ALA A N 1
ATOM 765 C CA . ALA A 1 99 ? -6.125 -15.359 -5.75 1 98.81 99 ALA A CA 1
ATOM 766 C C . ALA A 1 99 ? -5.551 -14.008 -6.156 1 98.81 99 ALA A C 1
ATOM 768 O O . ALA A 1 99 ? -5.02 -13.273 -5.324 1 98.81 99 ALA A O 1
ATOM 769 N N . ALA A 1 100 ? -5.699 -13.68 -7.438 1 98.75 100 ALA A N 1
ATOM 770 C CA . ALA A 1 100 ? -5.199 -12.406 -7.953 1 98.75 100 ALA A CA 1
ATOM 771 C C . ALA A 1 100 ? -5.949 -11.234 -7.336 1 98.75 100 ALA A C 1
ATOM 773 O O . ALA A 1 100 ? -5.352 -10.195 -7.027 1 98.75 100 ALA A O 1
ATOM 774 N N . LEU A 1 101 ? -7.211 -11.391 -7.16 1 98.75 101 LEU A N 1
ATOM 775 C CA . LEU A 1 101 ? -8.016 -10.312 -6.594 1 98.75 101 LEU A CA 1
ATOM 776 C C . LEU A 1 101 ? -7.723 -10.141 -5.109 1 98.75 101 LEU A C 1
ATOM 778 O O . LEU A 1 101 ? -7.77 -9.023 -4.59 1 98.75 101 LEU A O 1
ATOM 782 N N . ILE A 1 102 ? -7.418 -11.227 -4.398 1 98.81 102 ILE A N 1
ATOM 783 C CA . ILE A 1 102 ? -6.98 -11.117 -3.012 1 98.81 102 ILE A CA 1
ATOM 784 C C . ILE A 1 102 ? -5.68 -10.32 -2.945 1 98.81 102 ILE A C 1
ATOM 786 O O . ILE A 1 102 ? -5.535 -9.422 -2.109 1 98.81 102 ILE A O 1
ATOM 790 N N . MET A 1 103 ? -4.723 -10.609 -3.826 1 98.62 103 MET A N 1
ATOM 791 C CA . MET A 1 103 ? -3.467 -9.859 -3.887 1 98.62 103 MET A CA 1
ATOM 792 C C . MET A 1 103 ? -3.73 -8.375 -4.094 1 98.62 103 MET A C 1
ATOM 794 O O . MET A 1 103 ? -3.162 -7.535 -3.393 1 98.62 103 MET A O 1
ATOM 798 N N . ALA A 1 104 ? -4.605 -8.047 -5.012 1 98.31 104 ALA A N 1
ATOM 799 C CA . ALA A 1 104 ? -4.941 -6.648 -5.285 1 98.31 104 ALA A CA 1
ATOM 800 C C . ALA A 1 104 ? -5.582 -5.992 -4.066 1 98.31 104 ALA A C 1
ATOM 802 O O . ALA A 1 104 ? -5.23 -4.867 -3.703 1 98.31 104 ALA A O 1
ATOM 803 N N . ALA A 1 105 ? -6.488 -6.699 -3.408 1 98.69 105 ALA A N 1
ATOM 804 C CA . ALA A 1 105 ? -7.191 -6.18 -2.23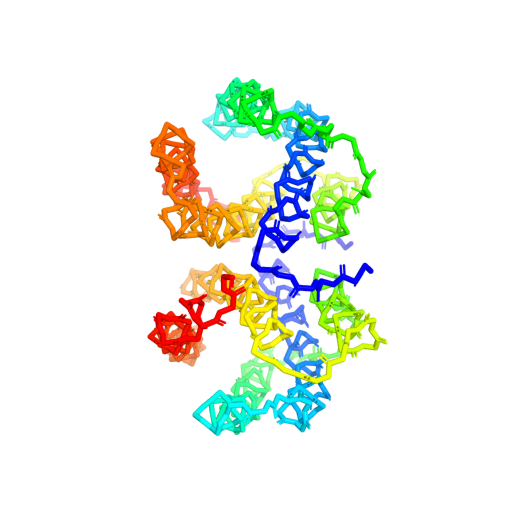8 1 98.69 105 ALA A CA 1
ATOM 805 C C . ALA A 1 105 ? -6.227 -5.945 -1.08 1 98.69 105 ALA A C 1
ATOM 807 O O . ALA A 1 105 ? -6.355 -4.965 -0.345 1 98.69 105 ALA A O 1
ATOM 808 N N . GLN A 1 106 ? -5.285 -6.828 -0.91 1 98.69 106 GLN A N 1
ATOM 809 C CA . GLN A 1 106 ? -4.32 -6.672 0.174 1 98.69 106 GLN A CA 1
ATOM 810 C C . GLN A 1 106 ? -3.443 -5.441 -0.044 1 98.69 106 GLN A C 1
ATOM 812 O O . GLN A 1 106 ? -3.084 -4.754 0.912 1 98.69 106 GLN A O 1
ATOM 817 N N . ARG A 1 107 ? -3.088 -5.156 -1.227 1 98.62 107 ARG A N 1
ATOM 818 C CA . ARG A 1 107 ? -2.322 -3.951 -1.535 1 98.62 107 ARG A CA 1
ATOM 819 C C . ARG A 1 107 ? -3.137 -2.695 -1.242 1 98.62 107 ARG A C 1
ATOM 821 O O . ARG A 1 107 ? -2.607 -1.717 -0.711 1 98.62 107 ARG A O 1
ATOM 828 N N . VAL A 1 108 ? -4.434 -2.723 -1.532 1 98.75 108 VAL A N 1
ATOM 829 C CA . VAL A 1 108 ? -5.344 -1.64 -1.172 1 98.75 108 VAL A CA 1
ATOM 830 C C . VAL A 1 108 ? -5.344 -1.447 0.343 1 98.75 108 VAL A C 1
ATOM 832 O O . VAL A 1 108 ? -5.191 -0.326 0.833 1 98.75 108 VAL A O 1
ATOM 835 N N . GLU A 1 109 ? -5.504 -2.529 1.06 1 98.88 109 GLU A N 1
ATOM 836 C CA . GLU A 1 109 ? -5.566 -2.443 2.516 1 98.88 109 GLU A CA 1
ATOM 837 C C . GLU A 1 109 ? -4.277 -1.868 3.09 1 98.88 109 GLU A C 1
ATOM 839 O O . GLU A 1 109 ? -4.309 -1.085 4.043 1 98.88 109 GLU A O 1
ATOM 844 N N . HIS A 1 110 ? -3.17 -2.258 2.588 1 98.88 110 HIS A N 1
ATOM 845 C CA . HIS A 1 110 ? -1.904 -1.746 3.1 1 98.88 110 HIS A CA 1
ATOM 846 C C . HIS A 1 110 ? -1.763 -0.252 2.824 1 98.88 110 HIS A C 1
ATOM 848 O O . HIS A 1 110 ? -1.246 0.49 3.662 1 98.88 110 HIS A O 1
ATOM 854 N N . LEU A 1 111 ? -2.211 0.189 1.638 1 98.75 111 LEU A N 1
ATOM 855 C CA . LEU A 1 111 ? -2.24 1.622 1.371 1 98.75 111 LEU A CA 1
ATOM 856 C C . LEU A 1 111 ? -3.094 2.352 2.402 1 98.75 111 LEU A C 1
ATOM 858 O O . LEU A 1 111 ? -2.691 3.393 2.926 1 98.75 111 LEU A O 1
ATOM 862 N N . GLU A 1 112 ? -4.238 1.798 2.736 1 98.88 112 GLU A N 1
ATOM 863 C CA . GLU A 1 112 ? -5.152 2.412 3.695 1 98.88 112 GLU A CA 1
ATOM 864 C C . GLU A 1 112 ? -4.582 2.369 5.109 1 98.88 112 GLU A C 1
ATOM 866 O O . GLU A 1 112 ? -4.703 3.336 5.863 1 98.88 112 GLU A O 1
ATOM 871 N N . ILE A 1 113 ? -3.973 1.278 5.43 1 98.94 113 ILE A N 1
ATOM 872 C CA . ILE A 1 113 ? -3.373 1.146 6.75 1 98.94 113 ILE A CA 1
ATOM 873 C C . ILE A 1 113 ? -2.311 2.225 6.949 1 98.94 113 ILE A C 1
ATOM 875 O O . ILE A 1 113 ? -2.285 2.898 7.98 1 98.94 113 ILE A O 1
ATOM 879 N N . ALA A 1 114 ? -1.464 2.41 5.961 1 98.81 114 ALA A N 1
ATOM 880 C CA . ALA A 1 114 ? -0.451 3.459 6.043 1 98.81 114 ALA A CA 1
ATOM 881 C C . ALA A 1 114 ? -1.096 4.836 6.176 1 98.81 114 ALA A C 1
ATOM 883 O O . ALA A 1 114 ? -0.692 5.641 7.02 1 98.81 114 ALA A O 1
ATOM 884 N N . SER A 1 115 ? -2.08 5.113 5.406 1 98.81 115 SER A N 1
ATOM 885 C CA . SER A 1 115 ? -2.688 6.438 5.316 1 98.81 115 SER A CA 1
ATOM 886 C C . SER A 1 115 ? -3.486 6.766 6.574 1 98.81 115 SER A C 1
ATOM 888 O O . SER A 1 115 ? -3.363 7.863 7.121 1 98.81 115 SER A O 1
ATOM 890 N N . TYR A 1 116 ? -4.293 5.812 7.012 1 98.94 116 TYR A N 1
ATOM 891 C CA . TYR A 1 116 ? -5.074 6.051 8.219 1 98.94 116 TYR A CA 1
ATOM 892 C C . TYR A 1 116 ? -4.172 6.18 9.438 1 98.94 116 TYR A C 1
ATOM 894 O O . TYR A 1 116 ? -4.457 6.957 10.352 1 98.94 116 TYR A O 1
ATOM 902 N N . GLY A 1 117 ? -3.125 5.344 9.492 1 98.81 117 GLY A N 1
ATOM 903 C CA . GLY A 1 117 ? -2.164 5.512 10.57 1 98.81 117 GLY A CA 1
ATOM 904 C C . GLY A 1 117 ? -1.57 6.906 10.633 1 98.81 117 GLY A C 1
ATOM 905 O O . GLY A 1 117 ? -1.521 7.52 11.703 1 98.81 117 GLY A O 1
ATOM 906 N N . THR A 1 118 ? -1.152 7.391 9.492 1 98.81 118 THR A N 1
ATOM 907 C CA . THR A 1 118 ? -0.577 8.727 9.406 1 98.81 118 THR A CA 1
ATOM 908 C C . THR A 1 118 ? -1.607 9.789 9.789 1 98.81 118 THR A C 1
ATOM 910 O O . THR A 1 118 ? -1.31 10.703 10.555 1 98.81 118 THR A O 1
ATOM 913 N N . ALA A 1 119 ? -2.838 9.625 9.273 1 98.88 119 ALA A N 1
ATOM 914 C CA . ALA A 1 119 ? -3.9 10.586 9.57 1 98.88 119 ALA A CA 1
ATOM 915 C C . ALA A 1 119 ? -4.195 10.648 11.062 1 98.88 119 ALA A C 1
ATOM 917 O O . ALA A 1 119 ? -4.391 11.727 11.625 1 98.88 119 ALA A O 1
ATOM 918 N N . ALA A 1 120 ? -4.219 9.484 11.703 1 98.88 120 ALA A N 1
ATOM 919 C CA . ALA A 1 120 ? -4.473 9.445 13.141 1 98.88 120 ALA A CA 1
ATOM 920 C C . ALA A 1 120 ? -3.363 10.156 13.914 1 98.88 120 ALA A C 1
ATOM 922 O O . ALA A 1 120 ? -3.633 10.883 14.875 1 98.88 120 ALA A O 1
ATOM 923 N N . THR A 1 121 ? -2.133 9.938 13.5 1 98.81 121 THR A N 1
ATOM 924 C CA . THR A 1 121 ? -0.993 10.594 14.125 1 98.81 121 THR A CA 1
ATOM 925 C C . THR A 1 121 ? -1.106 12.109 14 1 98.81 121 THR A C 1
ATOM 927 O O . THR A 1 121 ? -0.928 12.836 14.977 1 98.81 121 THR A O 1
ATOM 930 N N . TYR A 1 122 ? -1.442 12.594 12.781 1 98.81 122 TYR A N 1
ATOM 931 C CA . TYR A 1 122 ? -1.598 14.031 12.555 1 98.81 122 TYR A CA 1
ATOM 932 C C . TYR A 1 122 ? -2.732 14.594 13.406 1 98.81 122 TYR A C 1
ATOM 934 O O . TYR A 1 122 ? -2.584 15.648 14.023 1 98.81 122 TYR A O 1
ATOM 942 N N . ALA A 1 123 ? -3.861 13.914 13.398 1 98.88 123 ALA A N 1
ATOM 943 C CA . ALA A 1 123 ? -5 14.352 14.203 1 98.88 123 ALA A CA 1
ATOM 944 C C . ALA A 1 123 ? -4.609 14.523 15.664 1 98.88 123 ALA A C 1
ATOM 946 O O . ALA A 1 123 ? -4.984 15.508 16.312 1 98.88 123 ALA A O 1
ATOM 947 N N . GLY A 1 124 ? -3.875 13.555 16.203 1 98.69 124 GLY A N 1
ATOM 948 C CA . GLY A 1 124 ? -3.406 13.641 17.578 1 98.69 124 GLY A CA 1
ATOM 949 C C . GLY A 1 124 ? -2.537 14.859 17.844 1 98.69 124 GLY A C 1
ATOM 950 O O . GLY A 1 124 ? -2.732 15.57 18.828 1 98.69 124 GLY A O 1
ATOM 951 N N . LEU A 1 125 ? -1.623 15.18 16.984 1 98.62 125 LEU A N 1
ATOM 952 C CA . LEU A 1 125 ? -0.702 16.297 17.125 1 98.62 125 LEU A CA 1
ATOM 953 C C . LEU A 1 125 ? -1.447 17.625 17.047 1 98.62 125 LEU A C 1
ATOM 955 O O . LEU A 1 125 ? -1.028 18.625 17.641 1 98.62 125 LEU A O 1
ATOM 959 N N . LEU A 1 126 ? -2.529 17.594 16.328 1 98.44 126 LEU A N 1
ATOM 960 C CA . LEU A 1 126 ? -3.297 18.812 16.094 1 98.44 126 LEU A CA 1
ATOM 961 C C . LEU A 1 126 ? -4.391 18.969 17.156 1 98.44 126 LEU A C 1
ATOM 963 O O . LEU A 1 126 ? -5.191 19.906 17.078 1 98.44 126 LEU A O 1
ATOM 967 N N . GLY A 1 127 ? -4.523 17.984 18.094 1 98.19 127 GLY A N 1
ATOM 968 C CA . GLY A 1 127 ? -5.457 18.094 19.203 1 98.19 127 GLY A CA 1
ATOM 969 C C . GLY A 1 127 ? -6.875 17.703 18.828 1 98.19 127 GLY A C 1
ATOM 970 O O . GLY A 1 127 ? -7.832 18.094 19.5 1 98.19 127 GLY A O 1
ATOM 971 N N . GLU A 1 128 ? -7 16.953 17.781 1 98 128 GLU A N 1
ATOM 972 C CA . GLU A 1 128 ? -8.312 16.5 17.312 1 98 128 GLU A CA 1
ATOM 973 C C . GLU A 1 128 ? -8.672 15.148 17.906 1 98 128 GLU A C 1
ATOM 975 O O . GLU A 1 128 ? -8.812 14.156 17.188 1 98 128 GLU A O 1
ATOM 980 N N . GLU A 1 129 ? -9.062 15.062 19.094 1 98.19 129 GLU A N 1
ATOM 981 C CA . GLU A 1 129 ? -9.227 13.828 19.859 1 98.19 129 GLU A CA 1
ATOM 982 C C . GLU A 1 129 ? -10.375 12.984 19.297 1 98.19 129 GLU A C 1
ATOM 984 O O . GLU A 1 129 ? -10.266 11.758 19.203 1 98.19 129 GLU A O 1
ATOM 989 N N . LYS A 1 130 ? -11.438 13.641 18.969 1 98.38 130 LYS A N 1
ATOM 990 C CA . LYS A 1 130 ? -12.562 12.898 18.406 1 98.38 130 LYS A CA 1
ATOM 991 C C . LYS A 1 130 ? -12.188 12.258 17.078 1 98.38 130 LYS A C 1
ATOM 993 O O . LYS A 1 130 ? -12.555 11.117 16.797 1 98.38 130 LYS A O 1
ATOM 998 N N . ALA A 1 131 ? -11.484 12.984 16.266 1 98.81 131 ALA A N 1
ATOM 999 C CA . ALA A 1 131 ? -11.039 12.461 14.984 1 98.81 131 ALA A CA 1
ATOM 1000 C C . ALA A 1 131 ? -10.086 11.281 15.172 1 98.81 131 ALA A C 1
ATOM 1002 O O . ALA A 1 131 ? -10.141 10.305 14.422 1 98.81 131 ALA A O 1
ATOM 1003 N N . VAL A 1 132 ? -9.133 11.375 16.156 1 98.88 132 VAL A N 1
ATOM 1004 C CA . VAL A 1 132 ? -8.211 10.281 16.438 1 98.88 132 VAL A CA 1
ATOM 1005 C C . VAL A 1 132 ? -8.992 8.984 16.656 1 98.88 132 VAL A C 1
ATOM 1007 O O . VAL A 1 132 ? -8.664 7.949 16.062 1 98.88 132 VAL A O 1
ATOM 1010 N N . LYS A 1 133 ? -10.016 9.055 17.406 1 98.81 133 LYS A N 1
ATOM 1011 C CA . LYS A 1 133 ? -10.797 7.863 17.75 1 98.81 133 LYS A CA 1
ATOM 1012 C C . LYS A 1 133 ? -11.453 7.27 16.5 1 98.81 133 LYS A C 1
ATOM 1014 O O . LYS A 1 133 ? -11.43 6.055 16.297 1 98.81 133 LYS A O 1
ATOM 1019 N N . LEU A 1 134 ? -12.016 8.117 15.695 1 98.94 134 LEU A N 1
ATOM 1020 C CA . LEU A 1 134 ? -12.664 7.66 14.469 1 98.94 134 LEU A CA 1
ATOM 1021 C C . LEU A 1 134 ? -11.656 7.047 13.508 1 98.94 134 LEU A C 1
ATOM 1023 O O . LEU A 1 134 ? -11.898 5.984 12.93 1 98.94 134 LEU A O 1
ATOM 1027 N N . LEU A 1 135 ? -10.516 7.699 13.328 1 98.94 135 LEU A N 1
ATOM 1028 C CA . LEU A 1 135 ? -9.469 7.242 12.422 1 98.94 135 LEU A CA 1
ATOM 1029 C C . LEU A 1 135 ? -8.867 5.926 12.898 1 98.94 135 LEU A C 1
ATOM 1031 O O . LEU A 1 135 ? -8.617 5.023 12.102 1 98.94 135 LEU A O 1
ATOM 1035 N N . GLU A 1 136 ? -8.648 5.789 14.188 1 98.88 136 GLU A N 1
ATOM 1036 C CA . GLU A 1 136 ? -8.102 4.559 14.75 1 98.88 136 GLU A CA 1
ATOM 1037 C C . GLU A 1 136 ? -9.094 3.404 14.625 1 98.88 136 GLU A C 1
ATOM 1039 O O . GLU A 1 136 ? -8.695 2.254 14.43 1 98.88 136 GLU A O 1
ATOM 1044 N N . THR A 1 137 ? -10.344 3.707 14.805 1 98.88 137 THR A N 1
ATOM 1045 C CA . THR A 1 137 ? -11.367 2.684 14.602 1 98.88 137 THR A CA 1
ATOM 1046 C C . THR A 1 137 ? -11.32 2.154 13.164 1 98.88 137 THR A C 1
ATOM 1048 O O . THR A 1 137 ? -11.328 0.94 12.945 1 98.88 137 THR A O 1
ATOM 1051 N N . THR A 1 138 ? -11.258 3.084 12.18 1 98.94 138 THR A N 1
ATOM 1052 C CA . THR A 1 138 ? -11.156 2.684 10.781 1 98.94 138 THR A CA 1
ATOM 1053 C C . THR A 1 138 ? -9.875 1.897 10.531 1 98.94 138 THR A C 1
ATOM 1055 O O . THR A 1 138 ? -9.891 0.873 9.844 1 98.94 138 THR A O 1
ATOM 1058 N N . LEU A 1 139 ? -8.734 2.375 11.055 1 98.88 139 LEU A N 1
ATOM 1059 C CA . LEU A 1 139 ? -7.453 1.7 10.906 1 98.88 139 LEU A CA 1
ATOM 1060 C C . LEU A 1 139 ? -7.539 0.258 11.398 1 98.88 139 LEU A C 1
ATOM 1062 O O . LEU A 1 139 ? -7.059 -0.659 10.719 1 98.88 139 LEU A O 1
ATOM 1066 N N . LYS A 1 140 ? -8.148 0.047 12.547 1 98.81 140 LYS A N 1
ATOM 1067 C CA . LYS A 1 140 ? -8.297 -1.297 13.102 1 98.81 140 LYS A CA 1
ATOM 1068 C C . LYS A 1 140 ? -9.133 -2.182 12.18 1 98.81 140 LYS A C 1
ATOM 1070 O O . LYS A 1 140 ? -8.805 -3.352 11.969 1 98.81 140 LYS A O 1
ATOM 1075 N N . GLU A 1 141 ? -10.219 -1.653 11.656 1 98.81 141 GLU A N 1
ATOM 1076 C CA . GLU A 1 141 ? -11.062 -2.402 10.727 1 98.81 141 GLU A CA 1
ATOM 1077 C C . GLU A 1 141 ? -10.289 -2.773 9.461 1 98.81 141 GLU A C 1
ATOM 1079 O O . GLU A 1 141 ? -10.445 -3.881 8.938 1 98.81 141 GLU A O 1
ATOM 1084 N N . GLU A 1 142 ? -9.422 -1.854 8.922 1 98.88 142 GLU A N 1
ATOM 1085 C CA . GLU A 1 142 ? -8.594 -2.16 7.762 1 98.88 142 GLU A CA 1
ATOM 1086 C C . GLU A 1 142 ? -7.605 -3.283 8.062 1 98.88 142 GLU A C 1
ATOM 1088 O O . GLU A 1 142 ? -7.367 -4.152 7.223 1 98.88 142 GLU A O 1
ATOM 1093 N N . GLU A 1 143 ? -6.984 -3.217 9.234 1 98.81 143 GLU A N 1
ATOM 1094 C CA . GLU A 1 143 ? -6.062 -4.273 9.648 1 98.81 143 GLU A CA 1
ATOM 1095 C C . GLU A 1 143 ? -6.773 -5.621 9.75 1 98.81 143 GLU A C 1
ATOM 1097 O O . GLU A 1 143 ? -6.23 -6.645 9.328 1 98.81 143 GLU A O 1
ATOM 1102 N N . GLU A 1 144 ? -7.934 -5.633 10.312 1 98.69 144 GLU A N 1
ATOM 1103 C CA . GLU A 1 144 ? -8.719 -6.859 10.43 1 98.69 144 GLU A CA 1
ATOM 1104 C C . GLU A 1 144 ? -9.102 -7.406 9.062 1 98.69 144 GLU A C 1
ATOM 1106 O O . GLU A 1 144 ? -9.062 -8.617 8.836 1 98.69 144 GLU A O 1
ATOM 1111 N N . THR A 1 145 ? -9.531 -6.496 8.164 1 98.69 145 THR A N 1
ATOM 1112 C CA . THR A 1 145 ? -9.867 -6.918 6.809 1 98.69 145 THR A CA 1
ATOM 1113 C C . THR A 1 145 ? -8.664 -7.566 6.133 1 98.69 145 THR A C 1
ATOM 1115 O O . THR A 1 145 ? -8.797 -8.609 5.484 1 98.69 145 THR A O 1
ATOM 1118 N N . ASP A 1 146 ? -7.484 -6.957 6.27 1 98.75 146 ASP A N 1
ATOM 1119 C CA . ASP A 1 146 ? -6.266 -7.512 5.691 1 98.75 146 ASP A CA 1
ATOM 1120 C C . ASP A 1 146 ? -5.984 -8.906 6.246 1 98.75 146 ASP A C 1
ATOM 1122 O O . ASP A 1 146 ? -5.586 -9.805 5.504 1 98.75 146 ASP A O 1
ATOM 1126 N N . GLN A 1 147 ? -6.141 -9.086 7.566 1 98.56 147 GLN A N 1
ATOM 1127 C CA . GLN A 1 147 ? -5.941 -10.391 8.195 1 98.56 147 GLN A CA 1
ATOM 1128 C C . GLN A 1 147 ? -6.93 -11.422 7.656 1 98.56 147 GLN A C 1
ATOM 1130 O O . GLN A 1 147 ? -6.562 -12.57 7.402 1 98.56 147 GLN A O 1
ATOM 1135 N N . GLN A 1 148 ? -8.156 -11.055 7.508 1 98.31 148 GLN A N 1
ATOM 1136 C CA . GLN A 1 148 ? -9.172 -11.953 6.969 1 98.31 148 GLN A CA 1
ATOM 1137 C C . GLN A 1 148 ? -8.836 -12.367 5.539 1 98.31 148 GLN A C 1
ATOM 1139 O O . GLN A 1 148 ? -9.055 -13.516 5.152 1 98.31 148 GLN A O 1
ATOM 1144 N N . LEU A 1 149 ? -8.383 -11.383 4.711 1 98.56 149 LEU A N 1
ATOM 1145 C CA . LEU A 1 149 ? -7.961 -11.703 3.354 1 98.56 149 LEU A CA 1
ATOM 1146 C C . LEU A 1 149 ? -6.844 -12.742 3.367 1 98.56 149 LEU A C 1
ATOM 1148 O O . LEU A 1 149 ? -6.801 -13.625 2.508 1 98.56 149 LEU A O 1
ATOM 1152 N N . THR A 1 150 ? -5.945 -12.617 4.371 1 98.44 150 THR A N 1
ATOM 1153 C CA . THR A 1 150 ? -4.859 -13.578 4.512 1 98.44 150 THR A CA 1
ATOM 1154 C C . THR A 1 150 ? -5.41 -14.977 4.797 1 98.44 150 THR A C 1
ATOM 1156 O O . THR A 1 150 ? -4.934 -15.961 4.234 1 98.44 150 THR A O 1
ATOM 1159 N N . VAL A 1 151 ? -6.371 -15.078 5.664 1 98.38 151 VAL A N 1
ATOM 1160 C CA . VAL A 1 151 ? -6.992 -16.344 6.012 1 98.38 151 VAL A CA 1
ATOM 1161 C C . VAL A 1 151 ? -7.664 -16.953 4.781 1 98.38 151 VAL A C 1
ATOM 1163 O O . VAL A 1 151 ? -7.484 -18.141 4.484 1 98.38 151 VAL A O 1
ATOM 1166 N N . VAL A 1 152 ? -8.398 -16.203 4.031 1 98.25 152 VAL A N 1
ATOM 1167 C CA . VAL A 1 152 ? -9.094 -16.688 2.84 1 98.25 152 VAL A CA 1
ATOM 1168 C C . VAL A 1 152 ? -8.07 -17.109 1.784 1 98.25 152 VAL A C 1
ATOM 1170 O O . VAL A 1 152 ? -8.25 -18.125 1.114 1 98.25 152 VAL A O 1
ATOM 1173 N N . ALA A 1 153 ? -7.023 -16.312 1.624 1 98.38 153 ALA A N 1
ATOM 1174 C CA . ALA A 1 153 ? -5.961 -16.625 0.669 1 98.38 153 ALA A CA 1
ATOM 1175 C C . ALA A 1 153 ? -5.332 -17.984 0.969 1 98.38 153 ALA A C 1
ATOM 1177 O O . ALA A 1 153 ? -4.957 -18.719 0.051 1 98.38 153 ALA A O 1
ATOM 1178 N N . SER A 1 154 ? -5.164 -18.344 2.271 1 98.19 154 SER A N 1
ATOM 1179 C CA . SER A 1 154 ? -4.535 -19.594 2.658 1 98.19 154 SER A CA 1
ATOM 1180 C C . SER A 1 154 ? -5.336 -20.797 2.156 1 98.19 154 SER A C 1
ATOM 1182 O O . SER A 1 154 ? -4.777 -21.875 1.925 1 98.19 154 SER A O 1
ATOM 1184 N N . ALA A 1 155 ? -6.633 -20.609 1.916 1 97.56 155 ALA A N 1
ATOM 1185 C CA . ALA A 1 155 ? -7.496 -21.672 1.398 1 97.56 155 ALA A CA 1
ATOM 1186 C C . ALA A 1 155 ? -7.527 -21.656 -0.127 1 97.56 155 ALA A C 1
ATOM 1188 O O . ALA A 1 155 ? -7.684 -22.703 -0.762 1 97.56 155 ALA A O 1
ATOM 1189 N N . ILE A 1 156 ? -7.375 -20.547 -0.689 1 97.94 156 ILE A N 1
ATOM 1190 C CA . ILE A 1 156 ? -7.586 -20.359 -2.121 1 97.94 156 ILE A CA 1
ATOM 1191 C C . ILE A 1 156 ? -6.285 -20.625 -2.873 1 97.94 156 ILE A C 1
ATOM 1193 O O . ILE A 1 156 ? -6.281 -21.328 -3.891 1 97.94 156 ILE A O 1
ATOM 1197 N N . ASN A 1 157 ? -5.188 -20.125 -2.365 1 98 157 ASN A N 1
ATOM 1198 C CA . ASN A 1 157 ? -3.92 -20.125 -3.088 1 98 157 ASN A CA 1
ATOM 1199 C C . ASN A 1 157 ? -3.455 -21.547 -3.414 1 98 157 ASN A C 1
ATOM 1201 O O . ASN A 1 157 ? -2.998 -21.812 -4.527 1 98 157 ASN A O 1
ATOM 1205 N N . PRO A 1 158 ? -3.578 -22.547 -2.453 1 97.88 158 PRO A N 1
ATOM 1206 C CA . PRO A 1 158 ? -3.156 -23.906 -2.783 1 97.88 158 PRO A CA 1
ATOM 1207 C C . PRO A 1 158 ? -3.953 -24.516 -3.938 1 97.88 158 PRO A C 1
ATOM 1209 O O . PRO A 1 158 ? -3.42 -25.312 -4.711 1 97.88 158 PRO A O 1
ATOM 1212 N N . LYS A 1 159 ? -5.18 -24.078 -4.137 1 97.38 159 LYS A N 1
ATOM 1213 C CA . LYS A 1 159 ? -6.031 -24.594 -5.203 1 97.38 159 LYS A CA 1
ATOM 1214 C C . LYS A 1 159 ? -5.66 -23.984 -6.551 1 97.38 159 LYS A C 1
ATOM 1216 O O . LYS A 1 159 ? -6.07 -24.484 -7.602 1 97.38 159 LYS A O 1
ATOM 1221 N N . ALA A 1 160 ? -4.941 -22.906 -6.508 1 96.44 160 ALA A N 1
ATOM 1222 C CA . ALA A 1 160 ? -4.609 -22.172 -7.723 1 96.44 160 ALA A CA 1
ATOM 1223 C C . ALA A 1 160 ? -3.271 -22.625 -8.297 1 96.44 160 ALA A C 1
ATOM 1225 O O . ALA A 1 160 ? -2.834 -22.141 -9.336 1 96.44 160 ALA A O 1
ATOM 1226 N N . VAL A 1 161 ? -2.586 -23.5 -7.68 1 96.19 161 VAL A N 1
ATOM 1227 C CA . VAL A 1 161 ? -1.289 -23.984 -8.148 1 96.19 161 VAL A CA 1
ATOM 1228 C C . VAL A 1 161 ? -1.465 -24.75 -9.461 1 96.19 161 VAL A C 1
ATOM 1230 O O . VAL A 1 161 ? -2.398 -25.547 -9.602 1 96.19 161 VAL A O 1
ATOM 1233 N N . MET B 1 1 ? -3.145 -8.828 -18.297 1 78.5 1 MET B N 1
ATOM 1234 C CA . MET B 1 1 ? -2.428 -10.102 -18.234 1 78.5 1 MET B CA 1
ATOM 1235 C C . MET B 1 1 ? -3.363 -11.234 -17.844 1 78.5 1 MET B C 1
ATOM 1237 O O . MET B 1 1 ? -4.34 -11.016 -17.125 1 78.5 1 MET B O 1
ATOM 1241 N N . ARG B 1 2 ? -3.1 -12.32 -18.5 1 91.69 2 ARG B N 1
ATOM 1242 C CA . ARG B 1 2 ? -3.91 -13.5 -18.203 1 91.69 2 ARG B CA 1
ATOM 1243 C C . ARG B 1 2 ? -3.152 -14.469 -17.297 1 91.69 2 ARG B C 1
ATOM 1245 O O . ARG B 1 2 ? -1.973 -14.742 -17.516 1 91.69 2 ARG B O 1
ATOM 1252 N N . TYR B 1 3 ? -3.863 -14.836 -16.266 1 96.75 3 TYR B N 1
ATOM 1253 C CA . TYR B 1 3 ? -3.301 -15.812 -15.336 1 96.75 3 TYR B CA 1
ATOM 1254 C C . TYR B 1 3 ? -4.027 -17.156 -15.453 1 96.75 3 TYR B C 1
ATOM 1256 O O . TYR B 1 3 ? -5.242 -17.219 -15.258 1 96.75 3 TYR B O 1
ATOM 1264 N N . HIS B 1 4 ? -3.225 -18.219 -15.758 1 96.94 4 HIS B N 1
ATOM 1265 C CA . HIS B 1 4 ? -3.811 -19.562 -15.812 1 96.94 4 HIS B CA 1
ATOM 1266 C C . HIS B 1 4 ? -3.488 -20.344 -14.547 1 96.94 4 HIS B C 1
ATOM 1268 O O . HIS B 1 4 ? -4.254 -21.234 -14.156 1 96.94 4 HIS B O 1
ATOM 1274 N N . THR B 1 5 ? -2.361 -20.047 -13.953 1 97.5 5 THR B N 1
ATOM 1275 C CA . THR B 1 5 ? -1.896 -20.734 -12.75 1 97.5 5 THR B CA 1
ATOM 1276 C C . THR B 1 5 ? -1.359 -19.734 -11.727 1 97.5 5 THR B C 1
ATOM 1278 O O . THR B 1 5 ? -1.154 -18.562 -12.047 1 97.5 5 THR B O 1
ATOM 1281 N N . LEU B 1 6 ? -1.13 -20.25 -10.531 1 98.19 6 LEU B N 1
ATOM 1282 C CA . LEU B 1 6 ? -0.501 -19.438 -9.5 1 98.19 6 LEU B CA 1
ATOM 1283 C C . LEU B 1 6 ? 0.884 -18.969 -9.945 1 98.19 6 LEU B C 1
ATOM 1285 O O . LEU B 1 6 ? 1.315 -17.875 -9.602 1 98.19 6 LEU B O 1
ATOM 1289 N N . ASN B 1 7 ? 1.491 -19.891 -10.703 1 97.75 7 ASN B N 1
ATOM 1290 C CA . ASN B 1 7 ? 2.818 -19.531 -11.195 1 97.75 7 ASN B CA 1
ATOM 1291 C C . ASN B 1 7 ? 2.77 -18.297 -12.094 1 97.75 7 ASN B C 1
ATOM 1293 O O . ASN B 1 7 ? 3.662 -17.453 -12.039 1 97.75 7 ASN B O 1
ATOM 1297 N N . ASP B 1 8 ? 1.771 -18.188 -12.93 1 97.19 8 ASP B N 1
ATOM 1298 C CA . ASP B 1 8 ? 1.6 -17 -13.742 1 97.19 8 ASP B CA 1
ATOM 1299 C C . ASP B 1 8 ? 1.482 -15.742 -12.875 1 97.19 8 ASP B C 1
ATOM 1301 O O . ASP B 1 8 ? 2.092 -14.711 -13.164 1 97.19 8 ASP B O 1
ATOM 1305 N N . LEU B 1 9 ? 0.705 -15.875 -11.875 1 97.5 9 LEU B N 1
ATOM 1306 C CA . LEU B 1 9 ? 0.471 -14.766 -10.953 1 97.5 9 LEU B CA 1
ATOM 1307 C C . LEU B 1 9 ? 1.751 -14.398 -10.211 1 97.5 9 LEU B C 1
ATOM 1309 O O . LEU B 1 9 ? 2.068 -13.219 -10.07 1 97.5 9 LEU B O 1
ATOM 1313 N N . TYR B 1 10 ? 2.455 -15.43 -9.812 1 98.56 10 TYR B N 1
ATOM 1314 C CA . TYR B 1 10 ? 3.713 -15.258 -9.094 1 98.56 10 TYR B CA 1
ATOM 1315 C C . TYR B 1 10 ? 4.734 -14.516 -9.945 1 98.56 10 TYR B C 1
ATOM 1317 O O . TYR B 1 10 ? 5.293 -13.508 -9.508 1 98.56 10 TYR B O 1
ATOM 1325 N N . VAL B 1 11 ? 4.91 -14.922 -11.117 1 98.12 11 VAL B N 1
ATOM 1326 C CA . VAL B 1 11 ? 5.906 -14.336 -12.008 1 98.12 11 VAL B CA 1
ATOM 1327 C C . VAL B 1 11 ? 5.508 -12.898 -12.344 1 98.12 11 VAL B C 1
ATOM 1329 O O . VAL B 1 11 ? 6.359 -12.008 -12.383 1 98.12 11 VAL B O 1
ATOM 1332 N N . SER B 1 12 ? 4.25 -12.703 -12.578 1 97.12 12 SER B N 1
ATOM 1333 C CA . SER B 1 12 ? 3.764 -11.352 -12.852 1 97.12 12 SER B CA 1
ATOM 1334 C C . SER B 1 12 ? 4.023 -10.422 -11.672 1 97.12 12 SER B C 1
ATOM 1336 O O . SER B 1 12 ? 4.43 -9.273 -11.852 1 97.12 12 SER B O 1
ATOM 1338 N N . LEU B 1 13 ? 3.732 -10.875 -10.453 1 97.94 13 LEU B N 1
ATOM 1339 C CA . LEU B 1 13 ? 3.963 -10.094 -9.242 1 97.94 13 LEU B CA 1
ATOM 1340 C C . LEU B 1 13 ? 5.445 -9.766 -9.086 1 97.94 13 LEU B C 1
ATOM 1342 O O . LEU B 1 13 ? 5.797 -8.641 -8.711 1 97.94 13 LEU B O 1
ATOM 1346 N N . LEU B 1 14 ? 6.293 -10.695 -9.375 1 98.5 14 LEU B N 1
ATOM 1347 C CA . LEU B 1 14 ? 7.73 -10.453 -9.312 1 98.5 14 LEU B CA 1
ATOM 1348 C C . LEU B 1 14 ? 8.141 -9.375 -10.305 1 98.5 14 LEU B C 1
ATOM 1350 O O . LEU B 1 14 ? 8.992 -8.531 -9.992 1 98.5 14 LEU B O 1
ATOM 1354 N N . ARG B 1 15 ? 7.59 -9.438 -11.461 1 98 15 ARG B N 1
ATOM 1355 C CA . ARG B 1 15 ? 7.906 -8.406 -12.438 1 98 15 ARG B CA 1
ATOM 1356 C C . ARG B 1 15 ? 7.445 -7.035 -11.961 1 98 15 ARG B C 1
ATOM 1358 O O . ARG B 1 15 ? 8.133 -6.035 -12.164 1 98 15 ARG B O 1
ATOM 1365 N N . ASP B 1 16 ? 6.281 -7.008 -11.383 1 97.62 16 ASP B N 1
ATOM 1366 C CA . ASP B 1 16 ? 5.777 -5.766 -10.797 1 97.62 16 ASP B CA 1
ATOM 1367 C C . ASP B 1 16 ? 6.73 -5.234 -9.734 1 97.62 16 ASP B C 1
ATOM 1369 O O . ASP B 1 16 ? 7.016 -4.035 -9.688 1 97.62 16 ASP B O 1
ATOM 1373 N N . LEU B 1 17 ? 7.18 -6.094 -8.875 1 98.5 17 LEU B N 1
ATOM 1374 C CA . LEU B 1 17 ? 8.102 -5.727 -7.801 1 98.5 17 LEU B CA 1
ATOM 1375 C C . LEU B 1 17 ? 9.43 -5.238 -8.367 1 98.5 17 LEU B C 1
ATOM 1377 O O . LEU B 1 17 ? 10.008 -4.27 -7.867 1 98.5 17 LEU B O 1
ATOM 1381 N N . TYR B 1 18 ? 9.891 -5.906 -9.352 1 98.62 18 TYR B N 1
ATOM 1382 C CA . TYR B 1 18 ? 11.125 -5.484 -9.992 1 98.62 18 TYR B CA 1
ATOM 1383 C C . TYR B 1 18 ? 10.992 -4.074 -10.555 1 98.62 18 TYR B C 1
ATOM 1385 O O . TYR B 1 18 ? 11.867 -3.227 -10.336 1 98.62 18 TYR B O 1
ATOM 1393 N N . SER B 1 19 ? 9.969 -3.865 -11.273 1 98.06 19 SER B N 1
ATOM 1394 C CA . SER B 1 19 ? 9.68 -2.539 -11.812 1 98.06 19 SER B CA 1
ATOM 1395 C C . SER B 1 19 ? 9.57 -1.502 -10.703 1 98.06 19 SER B C 1
ATOM 1397 O O . SER B 1 19 ? 10.086 -0.39 -10.828 1 98.06 19 SER B O 1
ATOM 1399 N N . ALA B 1 20 ? 8.883 -1.852 -9.633 1 98.12 20 ALA B N 1
ATOM 1400 C CA . ALA B 1 20 ? 8.727 -0.959 -8.492 1 98.12 20 ALA B CA 1
ATOM 1401 C C . ALA B 1 20 ? 10.078 -0.56 -7.918 1 98.12 20 ALA B C 1
ATOM 1403 O O . ALA B 1 20 ? 10.328 0.62 -7.656 1 98.12 20 ALA B O 1
ATOM 1404 N N . GLU B 1 21 ? 10.938 -1.521 -7.789 1 98.69 21 GLU B N 1
ATOM 1405 C CA . GLU B 1 21 ? 12.258 -1.237 -7.234 1 98.69 21 GLU B CA 1
ATOM 1406 C C . GLU B 1 21 ? 13.078 -0.368 -8.18 1 98.69 21 GLU B C 1
ATOM 1408 O O . GLU B 1 21 ? 13.836 0.5 -7.738 1 98.69 21 GLU B O 1
ATOM 1413 N N . GLN B 1 22 ? 12.961 -0.61 -9.43 1 98.5 22 GLN B N 1
ATOM 1414 C CA . GLN B 1 22 ? 13.656 0.223 -10.406 1 98.5 22 GLN B CA 1
ATOM 1415 C C . GLN B 1 22 ? 13.203 1.676 -10.312 1 98.5 22 GLN B C 1
ATOM 1417 O O . GLN B 1 22 ? 14.016 2.596 -10.391 1 98.5 22 GLN B O 1
ATOM 1422 N N . GLN B 1 23 ? 11.969 1.868 -10.203 1 98.31 23 GLN B N 1
ATOM 1423 C CA . GLN B 1 23 ? 11.43 3.215 -10.047 1 98.31 23 GLN B CA 1
ATOM 1424 C C . GLN B 1 23 ? 11.953 3.877 -8.781 1 98.31 23 GLN B C 1
ATOM 1426 O O . GLN B 1 23 ? 12.281 5.066 -8.781 1 98.31 23 GLN B O 1
ATOM 1431 N N . LEU B 1 24 ? 12.07 3.051 -7.727 1 98.81 24 LEU B N 1
ATOM 1432 C CA . LEU B 1 24 ? 12.531 3.596 -6.453 1 98.81 24 LEU B CA 1
ATOM 1433 C C . LEU B 1 24 ? 14.016 3.953 -6.516 1 98.81 24 LEU B C 1
ATOM 1435 O O . LEU B 1 24 ? 14.453 4.906 -5.871 1 98.81 24 LEU B O 1
ATOM 1439 N N . LEU B 1 25 ? 14.797 3.197 -7.273 1 98.75 25 LEU B N 1
ATOM 1440 C CA . LEU B 1 25 ? 16.203 3.525 -7.453 1 98.75 25 LEU B CA 1
ATOM 1441 C C . LEU B 1 25 ? 16.375 4.922 -8.039 1 98.75 25 LEU B C 1
ATOM 1443 O O . LEU B 1 25 ? 17.344 5.613 -7.746 1 98.75 25 LEU B O 1
ATOM 1447 N N . ILE B 1 26 ? 15.43 5.367 -8.828 1 98.56 26 ILE B N 1
ATOM 1448 C CA . ILE B 1 26 ? 15.477 6.688 -9.453 1 98.56 26 ILE B CA 1
ATOM 1449 C C . ILE B 1 26 ? 14.93 7.734 -8.484 1 98.56 26 ILE B C 1
ATOM 1451 O O . ILE B 1 26 ? 15.453 8.844 -8.398 1 98.56 26 ILE B O 1
ATOM 1455 N N . ALA B 1 27 ? 13.945 7.398 -7.746 1 98.62 27 ALA B N 1
ATOM 1456 C CA . ALA B 1 27 ? 13.219 8.359 -6.918 1 98.62 27 ALA B CA 1
ATOM 1457 C C . ALA B 1 27 ? 13.977 8.664 -5.633 1 98.62 27 ALA B C 1
ATOM 1459 O O . ALA B 1 27 ? 13.961 9.797 -5.148 1 98.62 27 ALA B O 1
ATOM 1460 N N . LEU B 1 28 ? 14.625 7.633 -5.043 1 98.81 28 LEU B N 1
ATOM 1461 C CA . LEU B 1 28 ? 15.156 7.734 -3.689 1 98.81 28 LEU B CA 1
ATOM 1462 C C . LEU B 1 28 ? 16.266 8.781 -3.615 1 98.81 28 LEU B C 1
ATOM 1464 O O . LEU B 1 28 ? 16.312 9.57 -2.666 1 98.81 28 LEU B O 1
ATOM 1468 N N . PRO B 1 29 ? 17.25 8.867 -4.609 1 98.69 29 PRO B N 1
ATOM 1469 C CA . PRO B 1 29 ? 18.25 9.93 -4.531 1 98.69 29 PRO B CA 1
ATOM 1470 C C . PRO B 1 29 ? 17.641 11.328 -4.602 1 98.69 29 PRO B C 1
ATOM 1472 O O . PRO B 1 29 ? 18.125 12.25 -3.932 1 98.69 29 PRO B O 1
ATOM 1475 N N . VAL B 1 30 ? 16.625 11.523 -5.406 1 98.75 30 VAL B N 1
ATOM 1476 C CA . VAL B 1 30 ? 15.93 12.805 -5.504 1 98.75 30 VAL B CA 1
ATOM 1477 C C . VAL B 1 30 ? 15.281 13.141 -4.168 1 98.75 30 VAL B C 1
ATOM 1479 O O . VAL B 1 30 ? 15.367 14.281 -3.697 1 98.75 30 VAL B O 1
ATOM 1482 N N . MET B 1 31 ? 14.664 12.156 -3.523 1 98.69 31 MET B N 1
ATOM 1483 C CA . MET B 1 31 ? 14.047 12.367 -2.219 1 98.69 31 MET B CA 1
ATOM 1484 C C . MET B 1 31 ? 15.086 12.758 -1.176 1 98.69 31 MET B C 1
ATOM 1486 O O . MET B 1 31 ? 14.883 13.695 -0.404 1 98.69 31 MET B O 1
ATOM 1490 N N . ALA B 1 32 ? 16.203 12.031 -1.205 1 98.75 32 ALA B N 1
ATOM 1491 C CA . ALA B 1 32 ? 17.266 12.281 -0.237 1 98.75 32 ALA B CA 1
ATOM 1492 C C . ALA B 1 32 ? 17.781 13.711 -0.363 1 98.75 32 ALA B C 1
ATOM 1494 O O . ALA B 1 32 ? 18.047 14.375 0.643 1 98.75 32 ALA B O 1
ATOM 1495 N N . GLN B 1 33 ? 17.859 14.188 -1.549 1 98.56 33 GLN B N 1
ATOM 1496 C CA . GLN B 1 33 ? 18.422 15.516 -1.795 1 98.56 33 GLN B CA 1
ATOM 1497 C C . GLN B 1 33 ? 17.391 16.609 -1.488 1 98.56 33 GLN B C 1
ATOM 1499 O O . GLN B 1 33 ? 17.75 17.781 -1.386 1 98.56 33 GLN B O 1
ATOM 1504 N N . SER B 1 34 ? 16.219 16.234 -1.333 1 98.75 34 SER B N 1
ATOM 1505 C CA . SER B 1 34 ? 15.148 17.234 -1.264 1 98.75 34 SER B CA 1
ATOM 1506 C C . SER B 1 34 ? 14.758 17.516 0.181 1 98.75 34 SER B C 1
ATOM 1508 O O . SER B 1 34 ? 13.992 18.453 0.449 1 98.75 34 SER B O 1
ATOM 1510 N N . VAL B 1 35 ? 15.242 16.703 1.131 1 98.81 35 VAL B N 1
ATOM 1511 C CA . VAL B 1 35 ? 14.812 16.859 2.518 1 98.81 35 VAL B CA 1
ATOM 1512 C C . VAL B 1 35 ? 15.82 17.719 3.281 1 98.81 35 VAL B C 1
ATOM 1514 O O . VAL B 1 35 ? 16.984 17.797 2.893 1 98.81 35 VAL B O 1
ATOM 1517 N N . VAL B 1 36 ? 15.391 18.375 4.348 1 98.69 36 VAL B N 1
ATOM 1518 C CA . VAL B 1 36 ? 16.25 19.266 5.125 1 98.69 36 VAL B CA 1
ATOM 1519 C C . VAL B 1 36 ? 16.656 18.578 6.426 1 98.69 36 VAL B C 1
ATOM 1521 O O . VAL B 1 36 ? 17.609 19 7.086 1 98.69 36 VAL B O 1
ATOM 1524 N N . THR B 1 37 ? 15.984 17.516 6.867 1 98.44 37 THR B N 1
ATOM 1525 C CA . THR B 1 37 ? 16.297 16.781 8.086 1 98.44 37 THR B CA 1
ATOM 1526 C C . THR B 1 37 ? 17.406 15.766 7.832 1 98.44 37 THR B C 1
ATOM 1528 O O . THR B 1 37 ? 17.203 14.797 7.086 1 98.44 37 THR B O 1
ATOM 1531 N N . PRO B 1 38 ? 18.5 15.859 8.508 1 98.44 38 PRO B N 1
ATOM 1532 C CA . PRO B 1 38 ? 19.641 14.984 8.211 1 98.44 38 PRO B CA 1
ATOM 1533 C C . PRO B 1 38 ? 19.312 13.508 8.414 1 98.44 38 PRO B C 1
ATOM 1535 O O . PRO B 1 38 ? 19.656 12.672 7.57 1 98.44 38 PRO B O 1
ATOM 1538 N N . LYS B 1 39 ? 18.656 13.164 9.469 1 98.44 39 LYS B N 1
ATOM 1539 C CA . LYS B 1 39 ? 18.328 11.773 9.75 1 98.44 39 LYS B CA 1
ATOM 1540 C C . LYS B 1 39 ? 17.438 11.188 8.664 1 98.44 39 LYS B C 1
ATOM 1542 O O . LYS B 1 39 ? 17.547 10 8.336 1 98.44 39 LYS B O 1
ATOM 1547 N N . LEU B 1 40 ? 16.5 11.992 8.148 1 98.75 40 LEU B N 1
ATOM 1548 C CA . LEU B 1 40 ? 15.633 11.539 7.059 1 98.75 40 LEU B CA 1
ATOM 1549 C C . LEU B 1 40 ? 16.438 11.32 5.781 1 98.75 40 LEU B C 1
ATOM 1551 O O . LEU B 1 40 ? 16.234 10.344 5.066 1 98.75 40 LEU B O 1
ATOM 1555 N N . LYS B 1 41 ? 17.344 12.258 5.473 1 98.75 41 LYS B N 1
ATOM 1556 C CA . LYS B 1 41 ? 18.234 12.102 4.332 1 98.75 41 LYS B CA 1
ATOM 1557 C C . LYS B 1 41 ? 19.031 10.805 4.422 1 98.75 41 LYS B C 1
ATOM 1559 O O . LYS B 1 41 ? 19.078 10.031 3.459 1 98.75 41 LYS B O 1
ATOM 1564 N N . GLU B 1 42 ? 19.594 10.547 5.555 1 98.5 42 GLU B N 1
ATOM 1565 C CA . GLU B 1 42 ? 20.359 9.32 5.785 1 98.5 42 GLU B CA 1
ATOM 1566 C C . GLU B 1 42 ? 19.484 8.086 5.59 1 98.5 42 GLU B C 1
ATOM 1568 O O . GLU B 1 42 ? 19.953 7.07 5.059 1 98.5 42 GLU B O 1
ATOM 1573 N N . GLY B 1 43 ? 18.25 8.195 6.09 1 98.31 43 GLY B N 1
ATOM 1574 C CA . GLY B 1 43 ? 17.312 7.094 5.906 1 98.31 43 GLY B CA 1
ATOM 1575 C C . GLY B 1 43 ? 17.047 6.77 4.449 1 98.31 43 GLY B C 1
ATOM 1576 O O . GLY B 1 43 ? 17.047 5.602 4.055 1 98.31 43 GLY B O 1
ATOM 1577 N N . PHE B 1 44 ? 16.781 7.809 3.641 1 98.81 44 PHE B N 1
ATOM 1578 C CA . PHE B 1 44 ? 16.547 7.602 2.217 1 98.81 44 PHE B CA 1
ATOM 1579 C C . PHE B 1 44 ? 17.781 7.043 1.534 1 98.81 44 PHE B C 1
ATOM 1581 O O . PHE B 1 44 ? 17.688 6.172 0.667 1 98.81 44 PHE B O 1
ATOM 1588 N N . GLU B 1 45 ? 18.969 7.508 1.907 1 98.69 45 GLU B N 1
ATOM 1589 C CA . GLU B 1 45 ? 20.219 7.02 1.332 1 98.69 45 GLU B CA 1
ATOM 1590 C C . GLU B 1 45 ? 20.453 5.559 1.696 1 98.69 45 GLU B C 1
ATOM 1592 O O . GLU B 1 45 ? 20.906 4.77 0.857 1 98.69 45 GLU B O 1
ATOM 1597 N N . LEU B 1 46 ? 20.203 5.238 2.934 1 98.56 46 LEU B N 1
ATOM 1598 C CA . LEU B 1 46 ? 20.312 3.844 3.346 1 98.56 46 LEU B CA 1
ATOM 1599 C C . LEU B 1 46 ? 19.344 2.961 2.561 1 98.56 46 LEU B C 1
ATOM 1601 O O . LEU B 1 46 ? 19.719 1.872 2.117 1 98.56 46 LEU B O 1
ATOM 1605 N N . HIS B 1 47 ? 18.062 3.432 2.404 1 98.81 47 HIS B N 1
ATOM 1606 C CA . HIS B 1 47 ? 17.078 2.619 1.705 1 98.81 47 HIS B CA 1
ATOM 1607 C C . HIS B 1 47 ? 17.438 2.473 0.229 1 98.81 47 HIS B C 1
ATOM 1609 O O . HIS B 1 47 ? 17.094 1.471 -0.4 1 98.81 47 HIS B O 1
ATOM 1615 N N . LEU B 1 48 ? 18.109 3.504 -0.335 1 98.75 48 LEU B N 1
ATOM 1616 C CA . LEU B 1 48 ? 18.625 3.389 -1.697 1 98.75 48 LEU B CA 1
ATOM 1617 C C . LEU B 1 48 ? 19.578 2.213 -1.82 1 98.75 48 LEU B C 1
ATOM 1619 O O . LEU B 1 48 ? 19.469 1.408 -2.748 1 98.75 48 LEU B O 1
ATOM 1623 N N . THR B 1 49 ? 20.5 2.113 -0.878 1 98.75 49 THR B N 1
ATOM 1624 C CA . THR B 1 49 ? 21.453 1.01 -0.877 1 98.75 49 THR B CA 1
ATOM 1625 C C . THR B 1 49 ? 20.734 -0.327 -0.716 1 98.75 49 THR B C 1
ATOM 1627 O O . THR B 1 49 ? 21.062 -1.296 -1.409 1 98.75 49 THR B O 1
ATOM 1630 N N . GLN B 1 50 ? 19.766 -0.373 0.166 1 98.88 50 GLN B N 1
ATOM 1631 C CA . GLN B 1 50 ? 18.984 -1.585 0.361 1 98.88 50 GLN B CA 1
ATOM 1632 C C . GLN B 1 50 ? 18.219 -1.957 -0.909 1 98.88 50 GLN B C 1
ATOM 1634 O O . GLN B 1 50 ? 18.141 -3.133 -1.27 1 98.88 50 GLN B O 1
ATOM 1639 N N . THR B 1 51 ? 17.625 -0.934 -1.564 1 98.94 51 THR B N 1
ATOM 1640 C CA . THR B 1 51 ? 16.828 -1.157 -2.77 1 98.94 51 THR B CA 1
ATOM 1641 C C . THR B 1 51 ? 17.688 -1.742 -3.883 1 98.94 51 THR B C 1
ATOM 1643 O O . THR B 1 51 ? 17.234 -2.582 -4.656 1 98.94 51 THR B O 1
ATOM 1646 N N . GLN B 1 52 ? 18.969 -1.322 -3.975 1 98.88 52 GLN B N 1
ATOM 1647 C CA . GLN B 1 52 ? 19.891 -1.925 -4.926 1 98.88 52 GLN B CA 1
ATOM 1648 C C . GLN B 1 52 ? 20.031 -3.424 -4.676 1 98.88 52 GLN B C 1
ATOM 1650 O O . GLN B 1 52 ? 20.078 -4.215 -5.621 1 98.88 52 GLN B O 1
ATOM 1655 N N . GLU B 1 53 ? 20.094 -3.764 -3.443 1 98.88 53 GLU B N 1
ATOM 1656 C CA . GLU B 1 53 ? 20.203 -5.176 -3.094 1 98.88 53 GLU B CA 1
ATOM 1657 C C . GLU B 1 53 ? 18.891 -5.91 -3.391 1 98.88 53 GLU B C 1
ATOM 1659 O O . GLU B 1 53 ? 18.906 -7.074 -3.797 1 98.88 53 GLU B O 1
ATOM 1664 N N . HIS B 1 54 ? 17.719 -5.266 -3.135 1 98.88 54 HIS B N 1
ATOM 1665 C CA . HIS B 1 54 ? 16.422 -5.867 -3.469 1 98.88 54 HIS B CA 1
ATOM 1666 C C . HIS B 1 54 ? 16.359 -6.234 -4.949 1 98.88 54 HIS B C 1
ATOM 1668 O O . HIS B 1 54 ? 15.867 -7.309 -5.305 1 98.88 54 HIS B O 1
ATOM 1674 N N . VAL B 1 55 ? 16.828 -5.297 -5.797 1 98.81 55 VAL B N 1
ATOM 1675 C CA . VAL B 1 55 ? 16.859 -5.543 -7.234 1 98.81 55 VAL B CA 1
ATOM 1676 C C . VAL B 1 55 ? 17.688 -6.789 -7.531 1 98.81 55 VAL B C 1
ATOM 1678 O O . VAL B 1 55 ? 17.266 -7.664 -8.289 1 98.81 55 VAL B O 1
ATOM 1681 N N . LYS B 1 56 ? 18.891 -6.926 -6.953 1 98.81 56 LYS B N 1
ATOM 1682 C CA . LYS B 1 56 ? 19.75 -8.078 -7.16 1 98.81 56 LYS B CA 1
ATOM 1683 C C . LYS B 1 56 ? 19.062 -9.367 -6.715 1 98.81 56 LYS B C 1
ATOM 1685 O O . LYS B 1 56 ? 19.172 -10.398 -7.379 1 98.81 56 LYS B O 1
ATOM 1690 N N . ARG B 1 57 ? 18.375 -9.305 -5.559 1 98.88 57 ARG B N 1
ATOM 1691 C CA . ARG B 1 57 ? 17.672 -10.484 -5.066 1 98.88 57 ARG B CA 1
ATOM 1692 C C . ARG B 1 57 ? 16.578 -10.914 -6.035 1 98.88 57 ARG B C 1
ATOM 1694 O O . ARG B 1 57 ? 16.406 -12.102 -6.297 1 98.88 57 ARG B O 1
ATOM 1701 N N . LEU B 1 58 ? 15.828 -9.922 -6.555 1 98.88 58 LEU B N 1
ATOM 1702 C CA . LEU B 1 58 ? 14.789 -10.242 -7.527 1 98.88 58 LEU B CA 1
ATOM 1703 C C . LEU B 1 58 ? 15.398 -10.844 -8.789 1 98.88 58 LEU B C 1
ATOM 1705 O O . LEU B 1 58 ? 14.852 -11.805 -9.352 1 98.88 58 LEU B O 1
ATOM 1709 N N . GLU B 1 59 ? 16.516 -10.281 -9.234 1 98.69 59 GLU B N 1
ATOM 1710 C CA . GLU B 1 59 ? 17.203 -10.82 -10.414 1 98.69 59 GLU B CA 1
ATOM 1711 C C . GLU B 1 59 ? 17.625 -12.266 -10.188 1 98.69 59 GLU B C 1
ATOM 1713 O O . GLU B 1 59 ? 17.531 -13.094 -11.094 1 98.69 59 GLU B O 1
ATOM 1718 N N . LYS B 1 60 ? 18.141 -12.562 -9.055 1 98.75 60 LYS B N 1
ATOM 1719 C CA . LYS B 1 60 ? 18.516 -13.938 -8.711 1 98.75 60 LYS B CA 1
ATOM 1720 C C . LYS B 1 60 ? 17.297 -14.867 -8.789 1 98.75 60 LYS B C 1
ATOM 1722 O O . LYS B 1 60 ? 17.406 -15.992 -9.281 1 98.75 60 LYS B O 1
ATOM 1727 N N . ILE B 1 61 ? 16.172 -14.445 -8.297 1 98.88 61 ILE B N 1
ATO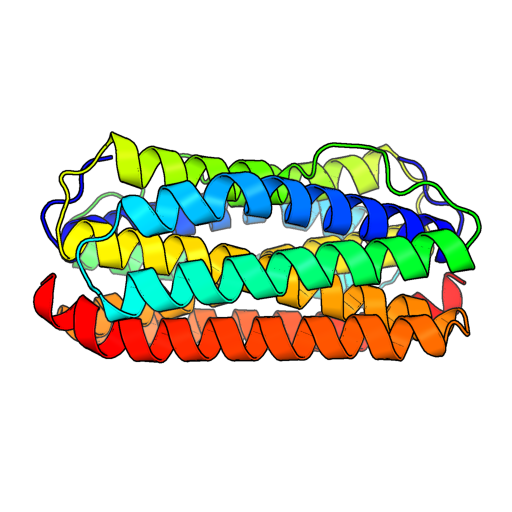M 1728 C CA . ILE B 1 61 ? 14.953 -15.242 -8.328 1 98.88 61 ILE B CA 1
ATOM 1729 C C . ILE B 1 61 ? 14.539 -15.5 -9.773 1 98.88 61 ILE B C 1
ATOM 1731 O O . ILE B 1 61 ? 14.211 -16.641 -10.141 1 98.88 61 ILE B O 1
ATOM 1735 N N . PHE B 1 62 ? 14.547 -14.438 -10.594 1 98.56 62 PHE B N 1
ATOM 1736 C CA . PHE B 1 62 ? 14.188 -14.586 -12 1 98.56 62 PHE B CA 1
ATOM 1737 C C . PHE B 1 62 ? 15.125 -15.562 -12.695 1 98.56 62 PHE B C 1
ATOM 1739 O O . PHE B 1 62 ? 14.688 -16.375 -13.516 1 98.56 62 PHE B O 1
ATOM 1746 N N . SER B 1 63 ? 16.438 -15.422 -12.398 1 98.12 63 SER B N 1
ATOM 1747 C CA . SER B 1 63 ? 17.406 -16.344 -12.977 1 98.12 63 SER B CA 1
ATOM 1748 C C . SER B 1 63 ? 17.078 -17.797 -12.625 1 98.12 63 SER B C 1
ATOM 1750 O O . SER B 1 63 ? 17.141 -18.672 -13.477 1 98.12 63 SER B O 1
ATOM 1752 N N . GLY B 1 64 ? 16.734 -18.031 -11.383 1 97.44 64 GLY B N 1
ATOM 1753 C CA . GLY B 1 64 ? 16.359 -19.359 -10.93 1 97.44 64 GLY B CA 1
ATOM 1754 C C . GLY B 1 64 ? 15.109 -19.891 -11.609 1 97.44 64 GLY B C 1
ATOM 1755 O O . GLY B 1 64 ? 14.969 -21.094 -11.812 1 97.44 64 GLY B O 1
ATOM 1756 N N . LEU B 1 65 ? 14.219 -19.047 -12.023 1 97.25 65 LEU B N 1
ATOM 1757 C CA . LEU B 1 65 ? 12.953 -19.422 -12.641 1 97.25 65 LEU B CA 1
ATOM 1758 C C . LEU B 1 65 ? 13.102 -19.547 -14.156 1 97.25 65 LEU B C 1
ATOM 1760 O O . LEU B 1 65 ? 12.219 -20.078 -14.828 1 97.25 65 LEU B O 1
ATOM 1764 N N . GLY B 1 66 ? 14.203 -19.047 -14.664 1 97.12 66 GLY B N 1
ATOM 1765 C CA . GLY B 1 66 ? 14.367 -18.984 -16.109 1 97.12 66 GLY B CA 1
ATOM 1766 C C . GLY B 1 66 ? 13.453 -17.953 -16.766 1 97.12 66 GLY B C 1
ATOM 1767 O O . GLY B 1 66 ? 12.984 -18.172 -17.891 1 97.12 66 GLY B O 1
ATOM 1768 N N . GLU B 1 67 ? 13.07 -16.953 -16.047 1 96.62 67 GLU B N 1
ATOM 1769 C CA . GLU B 1 67 ? 12.18 -15.898 -16.516 1 96.62 67 GLU B CA 1
ATOM 1770 C C . GLU B 1 67 ? 12.922 -14.562 -16.609 1 96.62 67 GLU B C 1
ATOM 1772 O O . GLU B 1 67 ? 13.914 -14.352 -15.914 1 96.62 67 GLU B O 1
ATOM 1777 N N . SER B 1 68 ? 12.43 -13.688 -17.453 1 96.62 68 SER B N 1
ATOM 1778 C CA . SER B 1 68 ? 12.945 -12.328 -17.562 1 96.62 68 SER B CA 1
ATOM 1779 C C . SER B 1 68 ? 12.242 -11.391 -16.578 1 96.62 68 SER B C 1
ATOM 1781 O O . SER B 1 68 ? 11.031 -11.477 -16.391 1 96.62 68 SER B O 1
ATOM 1783 N N . PRO B 1 69 ? 13.039 -10.492 -15.953 1 96.38 69 PRO B N 1
ATOM 1784 C CA . PRO B 1 69 ? 12.414 -9.539 -15.031 1 96.38 69 PRO B CA 1
ATOM 1785 C C . PRO B 1 69 ? 11.703 -8.398 -15.758 1 96.38 69 PRO B C 1
ATOM 1787 O O . PRO B 1 69 ? 10.961 -7.633 -15.141 1 96.38 69 PRO B O 1
ATOM 1790 N N . LEU B 1 70 ? 11.961 -8.258 -17.062 1 89.88 70 LEU B N 1
ATOM 1791 C CA . LEU B 1 70 ? 11.398 -7.137 -17.797 1 89.88 70 LEU B CA 1
ATOM 1792 C C . LEU B 1 70 ? 9.906 -7.34 -18.031 1 89.88 70 LEU B C 1
ATOM 1794 O O . LEU B 1 70 ? 9.445 -8.477 -18.156 1 89.88 70 LEU B O 1
ATOM 1798 N N . GLY B 1 71 ? 9.227 -6.242 -18 1 83.5 71 GLY B N 1
ATOM 1799 C CA . GLY B 1 71 ? 7.785 -6.289 -18.188 1 83.5 71 GLY B CA 1
ATOM 1800 C C . GLY B 1 71 ? 7.133 -4.918 -18.141 1 83.5 71 GLY B C 1
ATOM 1801 O O . GLY B 1 71 ? 7.715 -3.934 -18.594 1 83.5 71 GLY B O 1
ATOM 1802 N N . LYS B 1 72 ? 5.98 -4.984 -17.469 1 86.12 72 LYS B N 1
ATOM 1803 C CA . LYS B 1 72 ? 5.148 -3.785 -17.391 1 86.12 72 LYS B CA 1
ATOM 1804 C C . LYS B 1 72 ? 5.641 -2.846 -16.297 1 86.12 72 LYS B C 1
ATOM 1806 O O . LYS B 1 72 ? 6.285 -3.283 -15.336 1 86.12 72 LYS B O 1
ATOM 1811 N N . VAL B 1 73 ? 5.449 -1.583 -16.484 1 91.25 73 VAL B N 1
ATOM 1812 C CA . VAL B 1 73 ? 5.691 -0.595 -15.43 1 91.25 73 VAL B CA 1
ATOM 1813 C C . VAL B 1 73 ? 4.676 -0.775 -14.305 1 91.25 73 VAL B C 1
ATOM 1815 O O . VAL B 1 73 ? 3.479 -0.923 -14.562 1 91.25 73 VAL B O 1
ATOM 1818 N N . SER B 1 74 ? 5.273 -0.925 -13.102 1 93 74 SER B N 1
ATOM 1819 C CA . SER B 1 74 ? 4.363 -0.967 -11.961 1 93 74 SER B CA 1
ATOM 1820 C C . SER B 1 74 ? 3.533 0.31 -11.867 1 93 74 SER B C 1
ATOM 1822 O O . SER B 1 74 ? 4.047 1.363 -11.484 1 93 74 SER B O 1
ATOM 1824 N N . GLY B 1 75 ? 2.266 0.21 -12.125 1 92.38 75 GLY B N 1
ATOM 1825 C CA . GLY B 1 75 ? 1.387 1.367 -12.086 1 92.38 75 GLY B CA 1
ATOM 1826 C C . GLY B 1 75 ? 1.207 1.935 -10.695 1 92.38 75 GLY B C 1
ATOM 1827 O O . GLY B 1 75 ? 1.199 3.154 -10.508 1 92.38 75 GLY B O 1
ATOM 1828 N N . ALA B 1 76 ? 1.003 1.058 -9.703 1 94.62 76 ALA B N 1
ATOM 1829 C CA . ALA B 1 76 ? 0.822 1.484 -8.312 1 94.62 76 ALA B CA 1
ATOM 1830 C C . ALA B 1 76 ? 2.029 2.277 -7.824 1 94.62 76 ALA B C 1
ATOM 1832 O O . ALA B 1 76 ? 1.877 3.365 -7.262 1 94.62 76 ALA B O 1
ATOM 1833 N N . MET B 1 77 ? 3.285 1.768 -8.062 1 96.44 77 MET B N 1
ATOM 1834 C CA . MET B 1 77 ? 4.492 2.467 -7.625 1 96.44 77 MET B CA 1
ATOM 1835 C C . MET B 1 77 ? 4.66 3.781 -8.375 1 96.44 77 MET B C 1
ATOM 1837 O O . MET B 1 77 ? 5.066 4.789 -7.793 1 96.44 77 MET B O 1
ATOM 1841 N N . LEU B 1 78 ? 4.336 3.762 -9.664 1 95.5 78 LEU B N 1
ATOM 1842 C CA . LEU B 1 78 ? 4.418 4.988 -10.453 1 95.5 78 LEU B CA 1
ATOM 1843 C C . LEU B 1 78 ? 3.566 6.09 -9.828 1 95.5 78 LEU B C 1
ATOM 1845 O O . LEU B 1 78 ? 4 7.242 -9.742 1 95.5 78 LEU B O 1
ATOM 1849 N N . GLY B 1 79 ? 2.367 5.723 -9.461 1 94.56 79 GLY B N 1
ATOM 1850 C CA . GLY B 1 79 ? 1.498 6.688 -8.805 1 94.56 79 GLY B CA 1
ATOM 1851 C C . GLY B 1 79 ? 2.086 7.238 -7.52 1 94.56 79 GLY B C 1
ATOM 1852 O O . GLY B 1 79 ? 2.021 8.445 -7.27 1 94.56 79 GLY B O 1
ATOM 1853 N N . LEU B 1 80 ? 2.654 6.383 -6.703 1 97.06 80 LEU B N 1
ATOM 1854 C CA . LEU B 1 80 ? 3.23 6.793 -5.426 1 97.06 80 LEU B CA 1
ATOM 1855 C C . LEU B 1 80 ? 4.469 7.656 -5.641 1 97.06 80 LEU B C 1
ATOM 1857 O O . LEU B 1 80 ? 4.672 8.641 -4.934 1 97.06 80 LEU B O 1
ATOM 1861 N N . VAL B 1 81 ? 5.312 7.27 -6.625 1 96.88 81 VAL B N 1
ATOM 1862 C CA . VAL B 1 81 ? 6.508 8.039 -6.945 1 96.88 81 VAL B CA 1
ATOM 1863 C C . VAL B 1 81 ? 6.113 9.43 -7.449 1 96.88 81 VAL B C 1
ATOM 1865 O O . VAL B 1 81 ? 6.738 10.43 -7.09 1 96.88 81 VAL B O 1
ATOM 1868 N N . ARG B 1 82 ? 5.09 9.508 -8.25 1 95.31 82 ARG B N 1
ATOM 1869 C CA . ARG B 1 82 ? 4.594 10.789 -8.734 1 95.31 82 ARG B CA 1
ATOM 1870 C C . ARG B 1 82 ? 4.125 11.664 -7.578 1 95.31 82 ARG B C 1
ATOM 1872 O O . ARG B 1 82 ? 4.328 12.883 -7.59 1 95.31 82 ARG B O 1
ATOM 1879 N N . GLU B 1 83 ? 3.48 11.086 -6.617 1 95.62 83 GLU B N 1
ATOM 1880 C CA . GLU B 1 83 ? 3.076 11.836 -5.434 1 95.62 83 GLU B CA 1
ATOM 1881 C C . GLU B 1 83 ? 4.285 12.453 -4.734 1 95.62 83 GLU B C 1
ATOM 1883 O O . GLU B 1 83 ? 4.246 13.617 -4.328 1 95.62 83 GLU B O 1
ATOM 1888 N N . GLY B 1 84 ? 5.348 11.633 -4.551 1 97.12 84 GLY B N 1
ATOM 1889 C CA . GLY B 1 84 ? 6.574 12.156 -3.973 1 97.12 84 GLY B CA 1
ATOM 1890 C C . GLY B 1 84 ? 7.137 13.336 -4.742 1 97.12 84 GLY B C 1
ATOM 1891 O O . GLY B 1 84 ? 7.52 14.352 -4.145 1 97.12 84 GLY B O 1
ATOM 1892 N N . ASN B 1 85 ? 7.129 13.203 -6.035 1 97.44 85 ASN B N 1
ATOM 1893 C CA . ASN B 1 85 ? 7.629 14.281 -6.887 1 97.44 85 ASN B CA 1
ATOM 1894 C C . ASN B 1 85 ? 6.758 15.531 -6.781 1 97.44 85 ASN B C 1
ATOM 1896 O O . ASN B 1 85 ? 7.27 16.656 -6.789 1 97.44 85 ASN B O 1
ATOM 1900 N N . ASP B 1 86 ? 5.461 15.352 -6.762 1 97.06 86 ASP B N 1
ATOM 1901 C CA . ASP B 1 86 ? 4.543 16.469 -6.605 1 97.06 86 ASP B CA 1
ATOM 1902 C C . ASP B 1 86 ? 4.797 17.219 -5.297 1 97.06 86 ASP B C 1
ATOM 1904 O O . ASP B 1 86 ? 4.699 18.438 -5.242 1 97.06 86 ASP B O 1
ATOM 1908 N N . ILE B 1 87 ? 5.055 16.469 -4.227 1 98.06 87 ILE B N 1
ATOM 1909 C CA . ILE B 1 87 ? 5.371 17.062 -2.934 1 98.06 87 ILE B CA 1
ATOM 1910 C C . ILE B 1 87 ? 6.641 17.906 -3.055 1 98.06 87 ILE B C 1
ATOM 1912 O O . ILE B 1 87 ? 6.68 19.047 -2.592 1 98.06 87 ILE B O 1
ATOM 1916 N N . ILE B 1 88 ? 7.641 17.391 -3.707 1 98.56 88 ILE B N 1
ATOM 1917 C CA . ILE B 1 88 ? 8.938 18.047 -3.82 1 98.56 88 ILE B CA 1
ATOM 1918 C C . ILE B 1 88 ? 8.797 19.312 -4.648 1 98.56 88 ILE B C 1
ATOM 1920 O O . ILE B 1 88 ? 9.266 20.391 -4.238 1 98.56 88 ILE B O 1
ATOM 1924 N N . THR B 1 89 ? 8.117 19.281 -5.766 1 98.12 89 THR B N 1
ATOM 1925 C CA . THR B 1 89 ? 8.062 20.391 -6.699 1 98.12 89 THR B CA 1
ATOM 1926 C C . THR B 1 89 ? 7.031 21.422 -6.246 1 98.12 89 THR B C 1
ATOM 1928 O O . THR B 1 89 ? 7.145 22.609 -6.574 1 98.12 89 THR B O 1
ATOM 1931 N N . GLY B 1 90 ? 6.137 21.016 -5.449 1 97.75 90 GLY B N 1
ATOM 1932 C CA . GLY B 1 90 ? 5.043 21.891 -5.074 1 97.75 90 GLY B CA 1
ATOM 1933 C C . GLY B 1 90 ? 5.25 22.562 -3.727 1 97.75 90 GLY B C 1
ATOM 1934 O O . GLY B 1 90 ? 4.457 23.406 -3.32 1 97.75 90 GLY B O 1
ATOM 1935 N N . ASN B 1 91 ? 6.293 22.203 -3.006 1 98.44 91 ASN B N 1
ATOM 1936 C CA . ASN B 1 91 ? 6.473 22.719 -1.651 1 98.44 91 ASN B CA 1
ATOM 1937 C C . ASN B 1 91 ? 7.902 23.188 -1.414 1 98.44 91 ASN B C 1
ATOM 1939 O O . ASN B 1 91 ? 8.852 22.562 -1.899 1 98.44 91 ASN B O 1
ATOM 1943 N N . GLU B 1 92 ? 8.047 24.266 -0.673 1 97.69 92 GLU B N 1
ATOM 1944 C CA . GLU B 1 92 ? 9.375 24.75 -0.3 1 97.69 92 GLU B CA 1
ATOM 1945 C C . GLU B 1 92 ? 10.062 23.797 0.664 1 97.69 92 GLU B C 1
ATOM 1947 O O . GLU B 1 92 ? 9.406 23.156 1.483 1 97.69 92 GLU B O 1
ATOM 1952 N N . PRO B 1 93 ? 11.43 23.703 0.507 1 98.25 93 PRO B N 1
ATOM 1953 C CA . PRO B 1 93 ? 12.141 22.875 1.476 1 98.25 93 PRO B CA 1
ATOM 1954 C C . PRO B 1 93 ? 11.859 23.281 2.922 1 98.25 93 PRO B C 1
ATOM 1956 O O . PRO B 1 93 ? 11.758 24.469 3.23 1 98.25 93 PRO B O 1
ATOM 1959 N N . GLY B 1 94 ? 11.633 22.266 3.781 1 98.19 94 GLY B N 1
ATOM 1960 C CA . GLY B 1 94 ? 11.352 22.5 5.188 1 98.19 94 GLY B CA 1
ATOM 1961 C C . GLY B 1 94 ? 10.711 21.312 5.879 1 98.19 94 GLY B C 1
ATOM 1962 O O . GLY B 1 94 ? 10.523 20.266 5.262 1 98.19 94 GLY B O 1
ATOM 1963 N N . VAL B 1 95 ? 10.406 21.438 7.121 1 98.38 95 VAL B N 1
ATOM 1964 C CA . VAL B 1 95 ? 9.977 20.344 7.977 1 98.38 95 VAL B CA 1
ATOM 1965 C C . VAL B 1 95 ? 8.602 19.844 7.52 1 98.38 95 VAL B C 1
ATOM 1967 O O . VAL B 1 95 ? 8.305 18.641 7.625 1 98.38 95 VAL B O 1
ATOM 1970 N N . VAL B 1 96 ? 7.77 20.734 7.031 1 98.62 96 VAL B N 1
ATOM 1971 C CA . VAL B 1 96 ? 6.453 20.312 6.559 1 98.62 96 VAL B CA 1
ATOM 1972 C C . VAL B 1 96 ? 6.605 19.438 5.32 1 98.62 96 VAL B C 1
ATOM 1974 O O . VAL B 1 96 ? 5.941 18.406 5.195 1 98.62 96 VAL B O 1
ATOM 1977 N N . ARG B 1 97 ? 7.438 19.859 4.363 1 98.56 97 ARG B N 1
ATOM 1978 C CA . ARG B 1 97 ? 7.715 19.031 3.193 1 98.56 97 ARG B CA 1
ATOM 1979 C C . ARG B 1 97 ? 8.32 17.688 3.604 1 98.56 97 ARG B C 1
ATOM 1981 O O . ARG B 1 97 ? 7.996 16.656 3.023 1 98.56 97 ARG B O 1
ATOM 1988 N N . ASP B 1 98 ? 9.219 17.719 4.625 1 98.81 98 ASP B N 1
ATOM 1989 C CA . ASP B 1 98 ? 9.797 16.469 5.125 1 98.81 98 ASP B CA 1
ATOM 1990 C C . ASP B 1 98 ? 8.719 15.539 5.668 1 98.81 98 ASP B C 1
ATOM 1992 O O . ASP B 1 98 ? 8.742 14.336 5.398 1 98.81 98 ASP B O 1
ATOM 1996 N N . ALA B 1 99 ? 7.793 16.062 6.438 1 98.81 99 ALA B N 1
ATOM 1997 C CA . ALA B 1 99 ? 6.684 15.273 6.961 1 98.81 99 ALA B CA 1
ATOM 1998 C C . ALA B 1 99 ? 5.863 14.664 5.824 1 98.81 99 ALA B C 1
ATOM 2000 O O . ALA B 1 99 ? 5.477 13.492 5.891 1 98.81 99 ALA B O 1
ATOM 2001 N N . ALA B 1 100 ? 5.637 15.461 4.785 1 98.75 100 ALA B N 1
ATOM 2002 C CA . ALA B 1 100 ? 4.871 14.992 3.635 1 98.75 100 ALA B CA 1
ATOM 2003 C C . ALA B 1 100 ? 5.605 13.875 2.906 1 98.75 100 ALA B C 1
ATOM 2005 O O . ALA B 1 100 ? 4.988 12.906 2.453 1 98.75 100 ALA B O 1
ATOM 2006 N N . LEU B 1 101 ? 6.875 14 2.801 1 98.75 101 LEU B N 1
ATOM 2007 C CA . LEU B 1 101 ? 7.664 12.984 2.107 1 98.75 101 LEU B CA 1
ATOM 2008 C C . LEU B 1 101 ? 7.738 11.703 2.924 1 98.75 101 LEU B C 1
ATOM 2010 O O . LEU B 1 101 ? 7.777 10.602 2.361 1 98.75 101 LEU B O 1
ATOM 2014 N N . ILE B 1 102 ? 7.762 11.797 4.254 1 98.81 102 ILE B N 1
ATOM 2015 C CA . ILE B 1 102 ? 7.68 10.609 5.098 1 98.81 102 ILE B CA 1
ATOM 2016 C C . ILE B 1 102 ? 6.352 9.891 4.859 1 98.81 102 ILE B C 1
ATOM 2018 O O . ILE B 1 102 ? 6.32 8.672 4.699 1 98.81 102 ILE B O 1
ATOM 2022 N N . MET B 1 103 ? 5.25 10.641 4.801 1 98.62 103 MET B N 1
ATOM 2023 C CA . MET B 1 103 ? 3.943 10.062 4.512 1 98.62 103 MET B CA 1
ATOM 2024 C C . MET B 1 103 ? 3.961 9.312 3.184 1 98.62 103 MET B C 1
ATOM 2026 O O . MET B 1 103 ? 3.492 8.18 3.1 1 98.62 103 MET B O 1
ATOM 2030 N N . ALA B 1 104 ? 4.512 9.922 2.17 1 98.31 104 ALA B N 1
ATOM 2031 C CA . ALA B 1 104 ? 4.598 9.289 0.855 1 98.31 104 ALA B CA 1
ATOM 2032 C C . ALA B 1 104 ? 5.441 8.016 0.91 1 98.31 104 ALA B C 1
ATOM 2034 O O . ALA B 1 104 ? 5.062 6.988 0.352 1 98.31 104 ALA B O 1
ATOM 2035 N N . ALA B 1 105 ? 6.574 8.078 1.604 1 98.69 105 ALA B N 1
ATOM 2036 C CA . ALA B 1 105 ? 7.48 6.941 1.716 1 98.69 105 ALA B CA 1
ATOM 2037 C C . ALA B 1 105 ? 6.82 5.785 2.465 1 98.69 105 ALA B C 1
ATOM 2039 O O . ALA B 1 105 ? 7.012 4.621 2.111 1 98.69 105 ALA B O 1
ATOM 2040 N N . GLN B 1 106 ? 6.066 6.094 3.488 1 98.69 106 GLN B N 1
ATOM 2041 C CA . GLN B 1 106 ? 5.398 5.043 4.25 1 98.69 106 GLN B CA 1
ATOM 2042 C C . GLN B 1 106 ? 4.352 4.332 3.402 1 98.69 106 GLN B C 1
ATOM 2044 O O . GLN B 1 106 ? 4.164 3.119 3.527 1 98.69 106 GLN B O 1
ATOM 2049 N N . ARG B 1 107 ? 3.672 5.008 2.586 1 98.62 107 ARG B N 1
ATOM 2050 C CA . ARG B 1 107 ? 2.711 4.391 1.679 1 98.62 107 ARG B CA 1
ATOM 2051 C C . ARG B 1 107 ? 3.412 3.475 0.681 1 98.62 107 ARG B C 1
ATOM 2053 O O . ARG B 1 107 ? 2.92 2.385 0.379 1 98.62 107 ARG B O 1
ATOM 2060 N N . VAL B 1 108 ? 4.582 3.881 0.184 1 98.75 108 VAL B N 1
ATOM 2061 C CA . VAL B 1 108 ? 5.41 3.031 -0.666 1 98.75 108 VAL B CA 1
ATOM 2062 C C . VAL B 1 108 ? 5.773 1.749 0.079 1 98.75 108 VAL B C 1
ATOM 2064 O O . VAL B 1 108 ? 5.609 0.648 -0.453 1 98.75 108 VAL B O 1
ATOM 2067 N N . GLU B 1 109 ? 6.246 1.894 1.293 1 98.88 109 GLU B N 1
ATOM 2068 C CA . GLU B 1 109 ? 6.668 0.73 2.068 1 98.88 109 GLU B CA 1
ATOM 2069 C C . GLU B 1 109 ? 5.504 -0.231 2.295 1 98.88 109 GLU B C 1
ATOM 2071 O O . GLU B 1 109 ? 5.68 -1.45 2.242 1 98.88 109 GLU B O 1
ATOM 2076 N N . HIS B 1 110 ? 4.359 0.261 2.578 1 98.88 110 HIS B N 1
ATOM 2077 C CA . HIS B 1 110 ? 3.215 -0.61 2.812 1 98.88 110 HIS B CA 1
ATOM 2078 C C . HIS B 1 110 ? 2.824 -1.358 1.542 1 98.88 110 HIS B C 1
ATOM 2080 O O . HIS B 1 110 ? 2.455 -2.533 1.598 1 98.88 110 HIS B O 1
ATOM 2086 N N . LEU B 1 111 ? 2.889 -0.666 0.389 1 98.75 111 LEU B N 1
ATOM 2087 C CA . LEU B 1 111 ? 2.672 -1.366 -0.872 1 98.75 111 LEU B CA 1
ATOM 2088 C C . LEU B 1 111 ? 3.664 -2.514 -1.033 1 98.75 111 LEU B C 1
ATOM 2090 O O . LEU B 1 111 ? 3.281 -3.621 -1.419 1 98.75 111 LEU B O 1
ATOM 2094 N N . GLU B 1 112 ? 4.93 -2.273 -0.71 1 98.88 112 GLU B N 1
ATOM 2095 C CA . GLU B 1 112 ? 5.973 -3.283 -0.848 1 98.88 112 GLU B CA 1
ATOM 2096 C C . GLU B 1 112 ? 5.793 -4.41 0.167 1 98.88 112 GLU B C 1
ATOM 2098 O O . GLU B 1 112 ? 5.98 -5.582 -0.159 1 98.88 112 GLU B O 1
ATOM 2103 N N . ILE B 1 113 ? 5.426 -4.039 1.349 1 98.94 113 ILE B N 1
ATOM 2104 C CA . ILE B 1 113 ? 5.203 -5.043 2.385 1 98.94 113 ILE B CA 1
ATOM 2105 C C . ILE B 1 113 ? 4.105 -6.004 1.944 1 98.94 113 ILE B C 1
ATOM 2107 O O . ILE B 1 113 ? 4.262 -7.227 2.041 1 98.94 113 ILE B O 1
ATOM 2111 N N . ALA B 1 114 ? 3.014 -5.477 1.446 1 98.81 114 ALA B N 1
ATOM 2112 C CA . ALA B 1 114 ? 1.937 -6.332 0.95 1 98.81 114 ALA B CA 1
ATOM 2113 C C . ALA B 1 114 ? 2.422 -7.219 -0.193 1 98.81 114 ALA B C 1
ATOM 2115 O O . ALA B 1 114 ? 2.154 -8.422 -0.208 1 98.81 114 ALA B O 1
ATOM 2116 N N . SER B 1 115 ? 3.129 -6.68 -1.115 1 98.88 115 SER B N 1
ATOM 2117 C CA . SER B 1 115 ? 3.529 -7.367 -2.338 1 98.88 115 SER B CA 1
ATOM 2118 C C . SER B 1 115 ? 4.574 -8.445 -2.051 1 98.88 115 SER B C 1
ATOM 2120 O O . SER B 1 115 ? 4.461 -9.57 -2.537 1 98.88 115 SER B O 1
ATOM 2122 N N . TYR B 1 116 ? 5.59 -8.07 -1.268 1 98.94 116 TYR B N 1
ATOM 2123 C CA . TYR B 1 116 ? 6.621 -9.047 -0.936 1 98.94 116 TYR B CA 1
ATOM 2124 C C . TYR B 1 116 ? 6.043 -10.172 -0.086 1 98.94 116 TYR B C 1
ATOM 2126 O O . TYR B 1 116 ? 6.457 -11.328 -0.216 1 98.94 116 TYR B O 1
ATOM 2134 N N . GLY B 1 117 ? 5.152 -9.82 0.863 1 98.81 117 GLY B N 1
ATOM 2135 C CA . GLY B 1 117 ? 4.484 -10.867 1.619 1 98.81 117 GLY B CA 1
ATOM 2136 C C . GLY B 1 117 ? 3.758 -11.867 0.74 1 98.81 117 GLY B C 1
ATOM 2137 O O . GLY B 1 117 ? 3.908 -13.078 0.912 1 98.81 117 GLY B O 1
ATOM 2138 N N . THR B 1 118 ? 3.006 -11.352 -0.2 1 98.81 118 THR B N 1
ATOM 2139 C CA . THR B 1 118 ? 2.268 -12.203 -1.129 1 98.81 118 THR B CA 1
ATOM 2140 C C . THR B 1 118 ? 3.223 -13.031 -1.979 1 98.81 118 THR B C 1
ATOM 2142 O O . THR B 1 118 ? 3.02 -14.234 -2.152 1 98.81 118 THR B O 1
ATOM 2145 N N . ALA B 1 119 ? 4.297 -12.391 -2.473 1 98.88 119 ALA B N 1
ATOM 2146 C CA . ALA B 1 119 ? 5.27 -13.094 -3.309 1 98.88 119 ALA B CA 1
ATOM 2147 C C . ALA B 1 119 ? 5.926 -14.234 -2.543 1 98.88 119 ALA B C 1
ATOM 2149 O O . ALA B 1 119 ? 6.125 -15.328 -3.09 1 98.88 119 ALA B O 1
ATOM 2150 N N . ALA B 1 120 ? 6.262 -13.992 -1.283 1 98.88 120 ALA B N 1
ATOM 2151 C CA . ALA B 1 120 ? 6.875 -15.039 -0.469 1 98.88 120 ALA B CA 1
ATOM 2152 C C . ALA B 1 120 ? 5.922 -16.219 -0.272 1 98.88 120 ALA B C 1
ATOM 2154 O O . ALA B 1 120 ? 6.332 -17.375 -0.332 1 98.88 120 ALA B O 1
ATOM 2155 N N . THR B 1 121 ? 4.66 -15.914 -0.039 1 98.81 121 THR B N 1
ATOM 2156 C CA . THR B 1 121 ? 3.648 -16.953 0.118 1 98.81 121 THR B CA 1
ATOM 2157 C C . THR B 1 121 ? 3.539 -17.797 -1.148 1 98.81 121 THR B C 1
ATOM 2159 O O . THR B 1 121 ? 3.529 -19.031 -1.081 1 98.81 121 THR B O 1
ATOM 2162 N N . TYR B 1 122 ? 3.486 -17.141 -2.326 1 98.81 122 TYR B N 1
ATOM 2163 C CA . TYR B 1 122 ? 3.402 -17.844 -3.598 1 98.81 122 TYR B CA 1
ATOM 2164 C C . TYR B 1 122 ? 4.637 -18.719 -3.82 1 98.81 122 TYR B C 1
ATOM 2166 O O . TYR B 1 122 ? 4.527 -19.875 -4.227 1 98.81 122 TYR B O 1
ATOM 2174 N N . ALA B 1 123 ? 5.812 -18.125 -3.59 1 98.88 123 ALA B N 1
ATOM 2175 C CA . ALA B 1 123 ? 7.059 -18.875 -3.742 1 98.88 123 ALA B CA 1
ATOM 2176 C C . ALA B 1 123 ? 7.031 -20.156 -2.91 1 98.88 123 ALA B C 1
ATOM 2178 O O . ALA B 1 123 ? 7.434 -21.219 -3.385 1 98.88 123 ALA B O 1
ATOM 2179 N N . GLY B 1 124 ? 6.582 -20.047 -1.647 1 98.75 124 GLY B N 1
ATOM 2180 C CA . GLY B 1 124 ? 6.473 -21.219 -0.788 1 98.75 124 GLY B CA 1
ATOM 2181 C C . GLY B 1 124 ? 5.555 -22.297 -1.35 1 98.75 124 GLY B C 1
ATOM 2182 O O . GLY B 1 124 ? 5.91 -23.469 -1.367 1 98.75 124 GLY B O 1
ATOM 2183 N N . LEU B 1 125 ? 4.402 -21.969 -1.871 1 98.62 125 LEU B N 1
ATOM 2184 C CA . LEU B 1 125 ? 3.42 -22.891 -2.414 1 98.62 125 LEU B CA 1
ATOM 2185 C C . LEU B 1 125 ? 3.951 -23.578 -3.674 1 98.62 125 LEU B C 1
ATOM 2187 O O . LEU B 1 125 ? 3.584 -24.719 -3.971 1 98.62 125 LEU B O 1
ATOM 2191 N N . LEU B 1 126 ? 4.824 -22.875 -4.344 1 98.44 126 LEU B N 1
ATOM 2192 C CA . LEU B 1 126 ? 5.352 -23.375 -5.609 1 98.44 126 LEU B CA 1
ATOM 2193 C C . LEU B 1 126 ? 6.648 -24.141 -5.398 1 98.44 126 LEU B C 1
ATOM 2195 O O . LEU B 1 126 ? 7.289 -24.562 -6.359 1 98.44 126 LEU B O 1
ATOM 2199 N N . GLY B 1 127 ? 7.145 -24.234 -4.105 1 98.25 127 GLY B N 1
ATOM 2200 C CA . GLY B 1 127 ? 8.312 -25.031 -3.77 1 98.25 127 GLY B CA 1
ATOM 2201 C C . GLY B 1 127 ? 9.625 -24.312 -4.055 1 98.25 127 GLY B C 1
ATOM 2202 O O . GLY B 1 127 ? 10.664 -24.953 -4.215 1 98.25 127 GLY B O 1
ATOM 2203 N N . GLU B 1 128 ? 9.562 -23.016 -4.141 1 98 128 GLU B N 1
ATOM 2204 C CA . GLU B 1 128 ? 10.75 -22.219 -4.406 1 98 128 GLU B CA 1
ATOM 2205 C C . GLU B 1 128 ? 11.422 -21.766 -3.109 1 98 128 GLU B C 1
ATOM 2207 O O . GLU B 1 128 ? 11.477 -20.578 -2.814 1 98 128 GLU B O 1
ATOM 2212 N N . GLU B 1 129 ? 12.109 -22.578 -2.439 1 98.25 129 GLU B N 1
ATOM 2213 C CA . GLU B 1 129 ? 12.609 -22.344 -1.087 1 98.25 129 GLU B CA 1
ATOM 2214 C C . GLU B 1 129 ? 13.672 -21.25 -1.068 1 98.25 129 GLU B C 1
ATOM 2216 O O . GLU B 1 129 ? 13.695 -20.422 -0.151 1 98.25 129 GLU B O 1
ATOM 2221 N N . LYS B 1 130 ? 14.531 -21.297 -2.025 1 98.44 130 LYS B N 1
ATOM 2222 C CA . LYS B 1 130 ? 15.562 -20.25 -2.08 1 98.44 130 LYS B CA 1
ATOM 2223 C C . LYS B 1 130 ? 14.945 -18.875 -2.279 1 98.44 130 LYS B C 1
ATOM 2225 O O . LYS B 1 130 ? 15.367 -17.906 -1.657 1 98.44 130 LYS B O 1
ATOM 2230 N N . ALA B 1 131 ? 13.961 -18.812 -3.133 1 98.81 131 ALA B N 1
ATOM 2231 C CA . ALA B 1 131 ? 13.273 -17.547 -3.373 1 98.81 131 ALA B CA 1
ATOM 2232 C C . ALA B 1 131 ? 12.555 -17.078 -2.117 1 98.81 131 ALA B C 1
ATOM 2234 O O . ALA B 1 131 ? 12.531 -15.875 -1.824 1 98.81 131 ALA B O 1
ATOM 2235 N N . VAL B 1 132 ? 11.891 -17.984 -1.366 1 98.88 132 VAL B N 1
ATOM 2236 C CA . VAL B 1 132 ? 11.211 -17.625 -0.128 1 98.88 132 VAL B CA 1
ATOM 2237 C C . VAL B 1 132 ? 12.172 -16.875 0.792 1 98.88 132 VAL B C 1
ATOM 2239 O O . VAL B 1 132 ? 11.836 -15.82 1.321 1 98.88 132 VAL B O 1
ATOM 2242 N N . LYS B 1 133 ? 13.336 -17.391 0.938 1 98.81 133 LYS B N 1
ATOM 2243 C CA . LYS B 1 133 ? 14.312 -16.797 1.845 1 98.81 133 LYS B CA 1
ATOM 2244 C C . LYS B 1 133 ? 14.695 -15.383 1.397 1 98.81 133 LYS B C 1
ATOM 2246 O O . LYS B 1 133 ? 14.781 -14.469 2.219 1 98.81 133 LYS B O 1
ATOM 2251 N N . LEU B 1 134 ? 14.922 -15.219 0.119 1 98.94 134 LEU B N 1
ATOM 2252 C CA . LEU B 1 134 ? 15.289 -13.914 -0.419 1 98.94 134 LEU B CA 1
ATOM 2253 C C . LEU B 1 134 ? 14.148 -12.922 -0.253 1 98.94 134 LEU B C 1
ATOM 2255 O O . LEU B 1 134 ? 14.367 -11.781 0.157 1 98.94 134 LEU B O 1
ATOM 2259 N N . LEU B 1 135 ? 12.93 -13.344 -0.561 1 98.94 135 LEU B N 1
ATOM 2260 C CA . LEU B 1 135 ? 11.758 -12.484 -0.48 1 98.94 135 LEU B CA 1
ATOM 2261 C C . LEU B 1 135 ? 11.461 -12.102 0.966 1 98.94 135 LEU B C 1
ATOM 2263 O O . LEU B 1 135 ? 11.133 -10.945 1.251 1 98.94 135 LEU B O 1
ATOM 2267 N N . GLU B 1 136 ? 11.594 -1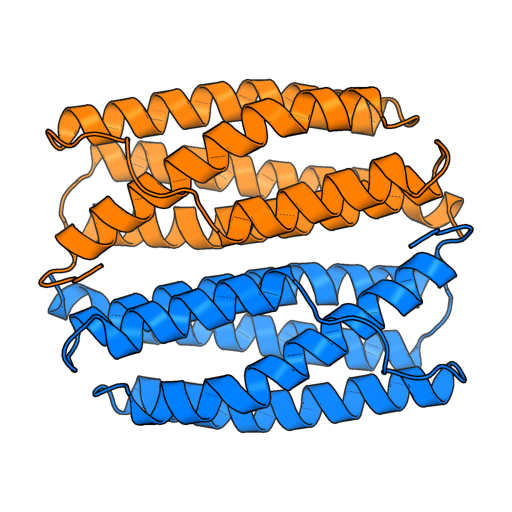3.023 1.874 1 98.88 136 GLU B N 1
ATOM 2268 C CA . GLU B 1 136 ? 11.367 -12.742 3.289 1 98.88 136 GLU B CA 1
ATOM 2269 C C . GLU B 1 136 ? 12.422 -11.797 3.846 1 98.88 136 GLU B C 1
ATOM 2271 O O . GLU B 1 136 ? 12.133 -10.969 4.711 1 98.88 136 GLU B O 1
ATOM 2276 N N . THR B 1 137 ? 13.641 -11.969 3.402 1 98.88 137 THR B N 1
ATOM 2277 C CA . THR B 1 137 ? 14.688 -11.039 3.803 1 98.88 137 THR B CA 1
ATOM 2278 C C . THR B 1 137 ? 14.344 -9.617 3.377 1 98.88 137 THR B C 1
ATOM 2280 O O . THR B 1 137 ? 14.445 -8.68 4.176 1 98.88 137 THR B O 1
ATOM 2283 N N . THR B 1 138 ? 13.914 -9.461 2.096 1 98.94 138 THR B N 1
ATOM 2284 C CA . THR B 1 138 ? 13.508 -8.148 1.603 1 98.94 138 THR B CA 1
ATOM 2285 C C . THR B 1 138 ? 12.312 -7.613 2.385 1 98.94 138 THR B C 1
ATOM 2287 O O . THR B 1 138 ? 12.281 -6.441 2.762 1 98.94 138 THR B O 1
ATOM 2290 N N . LEU B 1 139 ? 11.305 -8.453 2.621 1 98.88 139 LEU B N 1
ATOM 2291 C CA . LEU B 1 139 ? 10.125 -8.078 3.383 1 98.88 139 LEU B CA 1
ATOM 2292 C C . LEU B 1 139 ? 10.508 -7.531 4.754 1 98.88 139 LEU B C 1
ATOM 2294 O O . LEU B 1 139 ? 9.992 -6.496 5.18 1 98.88 139 LEU B O 1
ATOM 2298 N N . LYS B 1 140 ? 11.414 -8.203 5.438 1 98.81 140 LYS B N 1
ATOM 2299 C CA . LYS B 1 140 ? 11.859 -7.762 6.754 1 98.81 140 LYS B CA 1
ATOM 2300 C C . LYS B 1 140 ? 12.531 -6.395 6.676 1 98.81 140 LYS B C 1
ATOM 2302 O O . LYS B 1 140 ? 12.312 -5.535 7.535 1 98.81 140 LYS B O 1
ATOM 2307 N N . GLU B 1 141 ? 13.367 -6.195 5.688 1 98.81 141 GLU B N 1
ATOM 2308 C CA . GLU B 1 141 ? 14.031 -4.91 5.496 1 98.81 141 GLU B CA 1
ATOM 2309 C C . GLU B 1 141 ? 13.016 -3.799 5.234 1 98.81 141 GLU B C 1
ATOM 2311 O O . GLU B 1 141 ? 13.172 -2.684 5.734 1 98.81 141 GLU B O 1
ATOM 2316 N N . GLU B 1 142 ? 11.93 -4.074 4.43 1 98.88 142 GLU B N 1
ATOM 2317 C CA . GLU B 1 142 ? 10.883 -3.09 4.188 1 98.88 142 GLU B CA 1
ATOM 2318 C C . GLU B 1 142 ? 10.148 -2.738 5.48 1 98.88 142 GLU B C 1
ATOM 2320 O O . GLU B 1 142 ? 9.805 -1.576 5.707 1 98.88 142 GLU B O 1
ATOM 2325 N N . GLU B 1 143 ? 9.844 -3.756 6.277 1 98.81 143 GLU B N 1
ATOM 2326 C CA . GLU B 1 143 ? 9.195 -3.521 7.562 1 98.81 143 GLU B CA 1
ATOM 2327 C C . GLU B 1 143 ? 10.07 -2.656 8.469 1 98.81 143 GLU B C 1
ATOM 2329 O O . GLU B 1 143 ? 9.562 -1.756 9.148 1 98.81 143 GLU B O 1
ATOM 2334 N N . GLU B 1 144 ? 11.32 -2.936 8.523 1 98.69 144 GLU B N 1
ATOM 2335 C CA . GLU B 1 144 ? 12.258 -2.16 9.336 1 98.69 144 GLU B CA 1
ATOM 2336 C C . GLU B 1 144 ? 12.336 -0.716 8.852 1 98.69 144 GLU B C 1
ATOM 2338 O O . GLU B 1 144 ? 12.398 0.214 9.656 1 98.69 144 GLU B O 1
ATOM 2343 N N . THR B 1 145 ? 12.406 -0.555 7.508 1 98.69 145 THR B N 1
ATOM 2344 C CA . THR B 1 145 ? 12.438 0.791 6.945 1 98.69 145 THR B CA 1
ATOM 2345 C C . THR B 1 145 ? 11.188 1.571 7.352 1 98.69 145 THR B C 1
ATOM 2347 O O . THR B 1 145 ? 11.273 2.74 7.73 1 98.69 145 THR B O 1
ATOM 2350 N N . ASP B 1 146 ? 10.023 0.94 7.27 1 98.75 146 ASP B N 1
ATOM 2351 C CA . ASP B 1 146 ? 8.773 1.581 7.668 1 98.75 146 ASP B CA 1
ATOM 2352 C C . ASP B 1 146 ? 8.82 2.004 9.133 1 98.75 146 ASP B C 1
ATOM 2354 O O . ASP B 1 146 ? 8.352 3.09 9.484 1 98.75 146 ASP B O 1
ATOM 2358 N N . GLN B 1 147 ? 9.328 1.128 10.008 1 98.5 147 GLN B N 1
ATOM 2359 C CA . GLN B 1 147 ? 9.453 1.441 11.422 1 98.5 147 GLN B CA 1
ATOM 2360 C C . GLN B 1 147 ? 10.391 2.627 11.641 1 98.5 147 GLN B C 1
ATOM 2362 O O . GLN B 1 147 ? 10.117 3.5 12.469 1 98.5 147 GLN B O 1
ATOM 2367 N N . GLN B 1 148 ? 11.484 2.652 10.953 1 98.31 148 GLN B N 1
ATOM 2368 C CA . GLN B 1 148 ? 12.43 3.756 11.062 1 98.31 148 GLN B CA 1
ATOM 2369 C C . GLN B 1 148 ? 11.789 5.07 10.625 1 98.31 148 GLN B C 1
ATOM 2371 O O . GLN B 1 148 ? 12.047 6.121 11.219 1 98.31 148 GLN B O 1
ATOM 2376 N N . LEU B 1 149 ? 11.031 5.023 9.5 1 98.56 149 LEU B N 1
ATOM 2377 C CA . LEU B 1 149 ? 10.312 6.215 9.055 1 98.56 149 LEU B CA 1
ATOM 2378 C C . LEU B 1 149 ? 9.375 6.723 10.141 1 98.56 149 LEU B C 1
ATOM 2380 O O . LEU B 1 149 ? 9.219 7.934 10.32 1 98.56 149 LEU B O 1
ATOM 2384 N N . THR B 1 150 ? 8.766 5.766 10.867 1 98.44 150 THR B N 1
ATOM 2385 C CA . THR B 1 150 ? 7.879 6.137 11.969 1 98.44 150 THR B CA 1
ATOM 2386 C C . THR B 1 150 ? 8.648 6.867 13.062 1 98.44 150 THR B C 1
ATOM 2388 O O . THR B 1 150 ? 8.172 7.863 13.609 1 98.44 150 THR B O 1
ATOM 2391 N N . VAL B 1 151 ? 9.797 6.391 13.406 1 98.38 151 VAL B N 1
ATOM 2392 C CA . VAL B 1 151 ? 10.641 7 14.43 1 98.38 151 VAL B CA 1
ATOM 2393 C C . VAL B 1 151 ? 11.039 8.406 13.992 1 98.38 151 VAL B C 1
ATOM 2395 O O . VAL B 1 151 ? 10.938 9.359 14.773 1 98.38 151 VAL B O 1
ATOM 2398 N N . VAL B 1 152 ? 11.469 8.586 12.789 1 98.25 152 VAL B N 1
ATOM 2399 C CA . VAL B 1 152 ? 11.883 9.891 12.273 1 98.25 152 VAL B CA 1
ATOM 2400 C C . VAL B 1 152 ? 10.695 10.836 12.234 1 98.25 152 VAL B C 1
ATOM 2402 O O . VAL B 1 152 ? 10.82 12.016 12.57 1 98.25 152 VAL B O 1
ATOM 2405 N N . ALA B 1 153 ? 9.547 10.336 11.805 1 98.31 153 ALA B N 1
ATOM 2406 C CA . ALA B 1 153 ? 8.32 11.133 11.75 1 98.31 153 ALA B CA 1
ATOM 2407 C C . ALA B 1 153 ? 7.965 11.68 13.133 1 98.31 153 ALA B C 1
ATOM 2409 O O . ALA B 1 153 ? 7.457 12.797 13.242 1 98.31 153 ALA B O 1
ATOM 2410 N N . SER B 1 154 ? 8.18 10.898 14.203 1 98.19 154 SER B N 1
ATOM 2411 C CA . SER B 1 154 ? 7.832 11.312 15.555 1 98.19 154 SER B CA 1
ATOM 2412 C C . SER B 1 154 ? 8.617 12.555 15.969 1 98.19 154 SER B C 1
ATOM 2414 O O . SER B 1 154 ? 8.156 13.344 16.797 1 98.19 154 SER B O 1
ATOM 2416 N N . ALA B 1 155 ? 9.773 12.781 15.359 1 97.5 155 ALA B N 1
ATOM 2417 C CA . ALA B 1 155 ? 10.594 13.953 15.648 1 97.5 155 ALA B CA 1
ATOM 2418 C C . ALA B 1 155 ? 10.234 15.117 14.727 1 97.5 155 ALA B C 1
ATOM 2420 O O . ALA B 1 155 ? 10.344 16.281 15.117 1 97.5 155 ALA B O 1
ATOM 2421 N N . ILE B 1 156 ? 9.805 14.82 13.57 1 97.94 156 ILE B N 1
ATOM 2422 C CA . ILE B 1 156 ? 9.625 15.828 12.539 1 97.94 156 ILE B CA 1
ATOM 2423 C C . ILE B 1 156 ? 8.219 16.422 12.633 1 97.94 156 ILE B C 1
ATOM 2425 O O . ILE B 1 156 ? 8.039 17.641 12.57 1 97.94 156 ILE B O 1
ATOM 2429 N N . ASN B 1 157 ? 7.238 15.578 12.828 1 97.88 157 ASN B N 1
ATOM 2430 C CA . ASN B 1 157 ? 5.84 15.969 12.727 1 97.88 157 ASN B CA 1
ATOM 2431 C C . ASN B 1 157 ? 5.484 17.062 13.734 1 97.88 157 ASN B C 1
ATOM 2433 O O . ASN B 1 157 ? 4.801 18.031 13.398 1 97.88 157 ASN B O 1
ATOM 2437 N N . PRO B 1 158 ? 5.977 16.969 15.055 1 97.81 158 PRO B N 1
ATOM 2438 C CA . PRO B 1 158 ? 5.652 18.016 16.016 1 97.81 158 PRO B CA 1
ATOM 2439 C C . PRO B 1 158 ? 6.199 19.391 15.594 1 97.81 158 PRO B C 1
ATOM 2441 O O . PRO B 1 158 ? 5.594 20.422 15.898 1 97.81 158 PRO B O 1
ATOM 2444 N N . LYS B 1 159 ? 7.27 19.406 14.82 1 97.25 159 LYS B N 1
ATOM 2445 C CA . LYS B 1 159 ? 7.879 20.656 14.375 1 97.25 159 LYS B CA 1
ATOM 2446 C C . LYS B 1 159 ? 7.105 21.25 13.203 1 97.25 159 LYS B C 1
ATOM 2448 O O . LYS B 1 159 ? 7.301 22.422 12.859 1 97.25 159 LYS B O 1
ATOM 2453 N N . ALA B 1 160 ? 6.293 20.484 12.586 1 96.31 160 ALA B N 1
ATOM 2454 C CA . ALA B 1 160 ? 5.574 20.906 11.383 1 96.31 160 ALA B CA 1
ATOM 2455 C C . ALA B 1 160 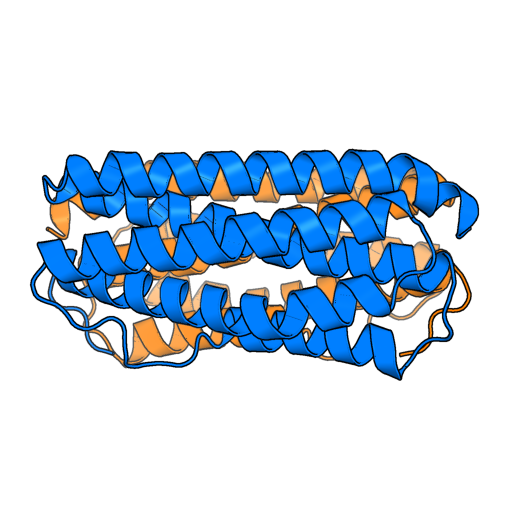? 4.203 21.469 11.742 1 96.31 160 ALA B C 1
ATOM 2457 O O . ALA B 1 160 ? 3.455 21.906 10.859 1 96.31 160 ALA B O 1
ATOM 2458 N N . VAL B 1 161 ? 3.809 21.469 12.953 1 96.06 161 VAL B N 1
ATOM 2459 C CA . VAL B 1 161 ? 2.504 21.969 13.375 1 96.06 161 VAL B CA 1
ATOM 2460 C C . VAL B 1 161 ? 2.43 23.484 13.156 1 96.06 161 VAL B C 1
ATOM 2462 O O . VAL B 1 161 ? 3.385 24.203 13.445 1 96.06 161 VAL B O 1
#

Foldseek 3Di:
DDDDDLVSVLLVLLLLVLLLLVLLLVLLQVLLVQADDPLLSVLSVVVNVVSVVLNVLSVVVCVVVVHDSDDDHNPVSVVLSVQLVCLRVVDHHDLLSVLSNLVSLLVSLVVLLVSLVVSLVSCVVVVNVSSNVSSVVSNVVSVVSNVSSVVVSVVRVVVND/DDDDDLVSVLLVLLLLVLLLLVLLLVLLQVLLVQADDPLLSVLSVVVNVVSVVLNVLSVVVCVVVVHDSDDDHNPVSVVLSVQLVCLRVVDHHDLLSVLSNLVSLLVSLVVLLVSLVVSLVSCVVVVNVSSNVSSVVSNVVSVVSNVSSVVVSVVRVVVND

Organism: Deinococcus geothermalis (strain DSM 11300 / CIP 105573 / AG-3a) (NCBI:txid319795)

Nearest PDB structures (foldseek):
  4eru-assembly1_B  TM=9.483E-01  e=1.305E-10  Salmonella enterica subsp. enterica serovar Typhimurium str. 14028S
  7tmv-assembly1_B  TM=9.814E-01  e=7.208E-10  Klebsiella pneumoniae subsp. pneumoniae HS11286
  2gs4-assembly1_A  TM=9.673E-01  e=9.201E-10  Escherichia coli
  2gyq-assembly1_B  TM=9.623E-01  e=1.640E-08  Rhodopseudomonas palustris CGA009
  3qhc-assembly1_A  TM=6.928E-01  e=6.506E-03  Cyanophora paradoxa

Radius of gyration: 19.13 Å; Cα contacts (8 Å, |Δi|>4): 426; chains: 2; bounding box: 42×50×38 Å

Solvent-accessible surface area (backbone atoms only — not comparable to full-atom values): 16216 Å² total; per-residue (Å²): 110,71,52,86,31,39,64,47,48,43,54,52,50,49,20,33,50,46,32,35,41,55,52,42,63,61,46,30,62,56,51,27,70,58,43,72,51,64,70,59,25,52,48,33,52,52,49,40,56,51,43,56,50,48,46,52,51,50,50,52,43,26,59,75,68,74,48,75,63,75,88,57,79,28,56,47,48,49,38,46,52,49,50,43,49,44,46,57,77,42,30,68,79,37,54,38,41,39,44,52,46,49,54,43,50,40,32,51,33,27,37,47,39,40,49,31,50,52,47,24,52,45,28,52,78,72,69,33,63,71,47,24,53,53,33,48,53,48,30,51,51,38,52,50,50,41,52,52,51,51,58,53,42,68,66,36,46,73,71,15,96,111,70,52,85,29,38,62,46,47,43,54,51,50,50,20,32,51,44,33,34,41,55,53,43,64,62,46,30,62,57,52,27,71,57,43,72,48,66,69,59,25,51,48,32,52,50,48,41,57,50,43,55,51,48,47,51,48,51,50,52,43,26,59,74,69,74,47,75,60,77,74,62,76,28,56,49,48,50,36,46,52,48,50,43,50,44,46,58,77,42,30,67,80,35,54,37,42,40,43,52,46,48,54,44,49,39,32,51,33,27,36,47,38,37,50,33,50,51,47,25,53,47,27,50,77,71,68,33,61,71,48,22,54,51,32,48,53,48,31,52,52,38,51,51,50,42,51,50,50,51,57,53,42,68,66,36,46,74,72,14,96